Protein AF-A0A7S4KEW6-F1 (afdb_monomer_lite)

Organism: Guillardia theta (NCBI:txid55529)

Radius of gyration: 17.31 Å; chains: 1; bounding box: 38×50×46 Å

Sequence (217 aa):
MFGVYMYSTEGSNSAPWKVDGAMKAYGLSNQVGFLGLYMPAFRESDASVSIIEWIKQGAMARLASAQDAVFSFLARRHQIHVTFDPNSSGILCIHAFVRILLPQVLGGFKTSWSCLLKQPMDGSPVARMGDEFQVLRLVGHWTGQEEEFKFTAFFCGVEDNICFHTRTWTVTSDAIRHQGQVFKTAVEEPYRYSYLMRRQEEADVTLVGLLGEDDEE

Secondary structure (DSSP, 8-state):
--EEEEEESTT-SS-HHHHHHHHHHTT-TTS--HHHHHHHHHHT-HHHHHHHHHHHHHHHTT-S-HHHHHHHHHHHHEEEEEEEEE-TTS-EEEEEEEEEB--GGGT--BPPPEEEEEEESEEEE-TTS--TTEEEEEEEE--S-TT-EEEEEEEEETTT--EEEEEEEEE-SSEEEEEEEE-SSSSSPPEEEEEEEEEEE---HHHHHGGGSTT--

Foldseek 3Di:
DKFKWAFDPPPWPDFQLVQVVQCVVLVVPLPQGPVSLCVVQLVVFPVSVVVLVVQLVVQVVPDPDSVSSSVVQCRGFKMKIWDWDQDPVRFIWIWIWMWGFDDCVVVTDITDTGTSDTGGQPQDWDPPSPGPFWTKGKHWDDPVPPFKTKIKIFIATPPPRDGQKMWMWIDGPFKIKIWIWGHSDPPDDTDTTITMITGDGGHDVVVVVVVVVPPDD

pLDDT: mean 81.41, std 12.21, range [32.47, 95.31]

Structure (mmCIF, N/CA/C/O backbone):
data_AF-A0A7S4KEW6-F1
#
_entry.id   AF-A0A7S4KEW6-F1
#
loop_
_atom_site.group_PDB
_atom_site.id
_atom_site.type_symbol
_atom_site.label_atom_id
_atom_site.label_alt_id
_atom_site.label_comp_id
_atom_site.label_asym_id
_atom_site.label_entity_id
_atom_site.label_seq_id
_atom_site.pdbx_PDB_ins_code
_atom_site.Cartn_x
_atom_site.Cartn_y
_atom_site.Cartn_z
_atom_site.occupancy
_atom_site.B_iso_or_equiv
_atom_site.auth_seq_id
_atom_site.auth_comp_id
_atom_site.auth_asym_id
_atom_site.auth_atom_id
_atom_site.pdbx_PDB_model_num
ATOM 1 N N . MET A 1 1 ? -13.678 8.364 6.946 1.00 62.91 1 MET A N 1
ATOM 2 C CA . MET A 1 1 ? -13.679 7.072 6.221 1.00 62.91 1 MET A CA 1
ATOM 3 C C . MET A 1 1 ? -12.618 6.198 6.866 1.00 62.91 1 MET A C 1
ATOM 5 O O . MET A 1 1 ? -11.440 6.444 6.653 1.00 62.91 1 MET A O 1
ATOM 9 N N . PHE A 1 2 ? -13.024 5.276 7.742 1.00 77.31 2 PHE A N 1
ATOM 10 C CA . PHE A 1 2 ? -12.110 4.544 8.622 1.00 77.31 2 PHE A CA 1
ATOM 11 C C . PHE A 1 2 ? -12.516 3.076 8.680 1.00 77.31 2 PHE A C 1
ATOM 13 O O . PHE A 1 2 ? -13.705 2.761 8.710 1.00 77.31 2 PHE A O 1
ATOM 20 N N . GLY A 1 3 ? -11.545 2.172 8.697 1.00 86.25 3 GLY A N 1
ATOM 21 C CA . GLY A 1 3 ? -11.840 0.749 8.779 1.00 86.25 3 GLY A CA 1
ATOM 22 C C . GLY A 1 3 ? -10.596 -0.115 8.721 1.00 86.25 3 GLY A C 1
ATOM 23 O O . GLY A 1 3 ? -9.497 0.358 8.420 1.00 86.25 3 GLY A O 1
ATOM 24 N N . VAL A 1 4 ? -10.800 -1.399 8.996 1.00 89.75 4 VAL A N 1
ATOM 25 C CA . VAL A 1 4 ? -9.777 -2.430 8.850 1.00 89.75 4 VAL A CA 1
ATOM 26 C C . VAL A 1 4 ? -10.064 -3.237 7.595 1.00 89.75 4 VAL A C 1
ATOM 28 O O . VAL A 1 4 ? -11.144 -3.814 7.449 1.00 89.75 4 VAL A O 1
ATOM 31 N N . TYR A 1 5 ? -9.077 -3.324 6.710 1.00 92.56 5 TYR A N 1
ATOM 32 C CA . TYR A 1 5 ? -9.203 -3.961 5.406 1.00 92.56 5 TYR A CA 1
ATOM 33 C C . TYR A 1 5 ? -8.229 -5.128 5.258 1.00 92.56 5 TYR A C 1
ATOM 35 O O . TYR A 1 5 ? -7.130 -5.126 5.815 1.00 92.56 5 TYR A O 1
ATOM 43 N N . MET A 1 6 ? -8.623 -6.125 4.468 1.00 92.38 6 MET A N 1
ATOM 44 C CA . MET A 1 6 ? -7.785 -7.269 4.106 1.00 92.38 6 MET A CA 1
ATOM 45 C C . MET A 1 6 ? -7.883 -7.567 2.618 1.00 92.38 6 MET A C 1
ATOM 47 O O . MET A 1 6 ? -8.942 -7.408 2.014 1.00 92.38 6 MET A O 1
ATOM 51 N N . TYR A 1 7 ? -6.788 -8.047 2.033 1.00 91.81 7 TYR A N 1
ATOM 52 C CA . TYR A 1 7 ? -6.755 -8.481 0.638 1.00 91.81 7 TYR A CA 1
ATOM 53 C C . TYR A 1 7 ? -7.828 -9.540 0.335 1.00 91.81 7 TYR A C 1
ATOM 55 O O . TYR A 1 7 ? -7.932 -10.557 1.023 1.00 91.81 7 TYR A O 1
ATOM 63 N N . SER A 1 8 ? -8.563 -9.325 -0.755 1.00 91.25 8 SER A N 1
ATOM 64 C CA . SER A 1 8 ? -9.525 -10.268 -1.316 1.00 91.25 8 SER A CA 1
ATOM 65 C C . SER A 1 8 ? -9.038 -10.770 -2.669 1.00 91.25 8 SER A C 1
ATOM 67 O O . SER A 1 8 ? -8.708 -9.989 -3.559 1.00 91.25 8 SER A O 1
ATOM 69 N N . THR A 1 9 ? -9.039 -12.089 -2.859 1.00 88.88 9 THR A N 1
ATOM 70 C CA . THR A 1 9 ? -8.826 -12.668 -4.198 1.00 88.88 9 THR A CA 1
ATOM 71 C C . THR A 1 9 ? -10.014 -12.401 -5.123 1.00 88.88 9 THR A C 1
ATOM 73 O O . THR A 1 9 ? -9.838 -12.230 -6.325 1.00 88.88 9 THR A O 1
ATOM 76 N N . GLU A 1 10 ? -11.218 -12.309 -4.560 1.00 90.06 10 GLU A N 1
ATOM 77 C CA . GLU A 1 10 ? -12.441 -12.007 -5.292 1.00 90.06 10 GLU A CA 1
ATOM 78 C C . GLU A 1 10 ? -12.458 -10.527 -5.703 1.00 90.06 10 GLU A C 1
ATOM 80 O O . GLU A 1 10 ? -12.339 -9.637 -4.856 1.00 90.06 10 GLU A O 1
ATOM 85 N N . GLY A 1 11 ? -12.602 -10.269 -7.007 1.00 86.75 11 GLY A N 1
ATOM 86 C CA . GLY A 1 11 ? -12.574 -8.919 -7.583 1.00 86.75 11 GLY A CA 1
ATOM 87 C C . GLY A 1 11 ? -11.169 -8.358 -7.847 1.00 86.75 11 GLY A C 1
ATOM 88 O O . GLY A 1 11 ? -11.051 -7.213 -8.280 1.00 86.75 11 GLY A O 1
ATOM 89 N N . SER A 1 12 ? -10.116 -9.151 -7.626 1.00 91.00 12 SER A N 1
ATOM 90 C CA . SER A 1 12 ? -8.727 -8.782 -7.922 1.00 91.00 12 SER A CA 1
ATOM 91 C C . SER A 1 12 ? -8.257 -9.406 -9.239 1.00 91.00 12 SER A C 1
ATOM 93 O O . SER A 1 12 ? -8.394 -10.610 -9.438 1.00 91.00 12 SER A O 1
ATOM 95 N N . ASN A 1 13 ? -7.665 -8.608 -10.137 1.00 89.56 13 ASN A N 1
ATOM 96 C CA . ASN A 1 13 ? -7.049 -9.122 -11.375 1.00 89.56 13 ASN A CA 1
ATOM 97 C C . ASN A 1 13 ? -5.566 -9.494 -11.185 1.00 89.56 13 ASN A C 1
ATOM 99 O O . ASN A 1 13 ? -4.959 -10.165 -12.019 1.00 89.56 13 ASN A O 1
ATOM 103 N N . SER A 1 14 ? -4.984 -9.062 -10.070 1.00 90.62 14 SER A N 1
ATOM 104 C CA . SER A 1 14 ? -3.606 -9.308 -9.685 1.00 90.62 14 SER A CA 1
ATOM 105 C C . SER A 1 14 ? -3.513 -9.505 -8.173 1.00 90.62 14 SER A C 1
ATOM 107 O O . SER A 1 14 ? -4.518 -9.544 -7.470 1.00 90.62 14 SER A O 1
ATOM 109 N N . ALA A 1 15 ? -2.298 -9.662 -7.665 1.00 87.94 15 ALA A N 1
ATOM 110 C CA . ALA A 1 15 ? -2.043 -9.794 -6.243 1.00 87.94 15 ALA A CA 1
ATOM 111 C C . ALA A 1 15 ? -0.813 -8.971 -5.851 1.00 87.94 15 ALA A C 1
ATOM 113 O O . ALA A 1 15 ? 0.079 -8.802 -6.687 1.00 87.94 15 ALA A O 1
ATOM 114 N N . PRO A 1 16 ? -0.714 -8.510 -4.593 1.00 85.06 16 PRO A N 1
ATOM 115 C CA . PRO A 1 16 ? 0.388 -7.649 -4.182 1.00 85.06 16 PRO A CA 1
ATOM 116 C C . PRO A 1 16 ? 1.780 -8.251 -4.449 1.00 85.06 16 PRO A C 1
ATOM 118 O O . PRO A 1 16 ? 2.635 -7.581 -5.017 1.00 85.06 16 PRO A O 1
ATOM 121 N N . TRP A 1 17 ? 1.978 -9.547 -4.177 1.00 82.62 17 TRP A N 1
ATOM 122 C CA . TRP A 1 17 ? 3.255 -10.238 -4.426 1.00 82.62 17 TRP A CA 1
ATOM 123 C C . TRP A 1 17 ? 3.602 -10.394 -5.917 1.00 82.62 17 TRP A C 1
ATOM 125 O O . TRP A 1 17 ? 4.769 -10.544 -6.266 1.00 82.62 17 TRP A O 1
ATOM 135 N N . LYS A 1 18 ? 2.613 -10.345 -6.825 1.00 86.62 18 LYS A N 1
ATOM 136 C CA . LYS A 1 18 ? 2.876 -10.365 -8.274 1.00 86.62 18 LYS A CA 1
ATOM 137 C C . LYS A 1 18 ? 3.451 -9.037 -8.765 1.00 86.62 18 LYS A C 1
ATOM 139 O O . LYS A 1 18 ? 4.198 -9.036 -9.736 1.00 86.62 18 LYS A O 1
ATOM 144 N N . VAL A 1 19 ? 3.112 -7.927 -8.104 1.00 88.25 19 VAL A N 1
ATOM 145 C CA . VAL A 1 19 ? 3.709 -6.611 -8.385 1.00 88.25 19 VAL A CA 1
ATOM 146 C C . VAL A 1 19 ? 5.198 -6.641 -8.047 1.00 88.25 19 VAL A C 1
ATOM 148 O O . VAL A 1 19 ? 6.014 -6.267 -8.882 1.00 88.25 19 VAL A O 1
ATOM 151 N N . ASP A 1 20 ? 5.551 -7.197 -6.886 1.00 84.25 20 ASP A N 1
ATOM 152 C CA . ASP A 1 20 ? 6.949 -7.364 -6.461 1.00 84.25 20 ASP A CA 1
ATOM 153 C C . ASP A 1 20 ? 7.726 -8.271 -7.426 1.00 84.25 20 ASP A C 1
ATOM 155 O O . ASP A 1 20 ? 8.865 -7.981 -7.791 1.00 84.25 20 ASP A O 1
ATOM 159 N N . GLY A 1 21 ? 7.090 -9.350 -7.895 1.00 84.69 21 GLY A N 1
ATOM 160 C CA . GLY A 1 21 ? 7.650 -10.214 -8.935 1.00 84.69 21 GLY A CA 1
ATOM 161 C C . GLY A 1 21 ? 7.918 -9.474 -10.251 1.00 84.69 21 GLY A C 1
ATOM 162 O O . GLY A 1 21 ? 8.981 -9.654 -10.842 1.00 84.69 21 GLY A O 1
ATOM 163 N N . ALA A 1 22 ? 6.997 -8.608 -10.688 1.00 89.19 22 ALA A N 1
ATOM 164 C CA . ALA A 1 22 ? 7.175 -7.798 -11.894 1.00 89.19 22 ALA A CA 1
ATOM 165 C C . ALA A 1 22 ? 8.319 -6.782 -11.747 1.00 89.19 22 ALA A C 1
ATOM 167 O O . ALA A 1 22 ? 9.140 -6.663 -12.652 1.00 89.19 22 ALA A O 1
ATOM 168 N N . MET A 1 23 ? 8.429 -6.110 -10.594 1.00 88.06 23 MET A N 1
ATOM 169 C CA . MET A 1 23 ? 9.540 -5.192 -10.305 1.00 88.06 23 MET A CA 1
ATOM 170 C C . MET A 1 23 ? 10.894 -5.902 -10.419 1.00 88.06 23 MET A C 1
ATOM 172 O O . MET A 1 23 ? 11.777 -5.441 -11.142 1.00 88.06 23 MET A O 1
ATOM 176 N N . LYS A 1 24 ? 11.036 -7.078 -9.795 1.00 86.81 24 LYS A N 1
ATOM 177 C CA . LYS A 1 24 ? 12.253 -7.898 -9.909 1.00 86.81 24 LYS A CA 1
ATOM 178 C C . LYS A 1 24 ? 12.556 -8.300 -11.351 1.00 86.81 24 LYS A C 1
ATOM 180 O O . LYS A 1 24 ? 13.698 -8.195 -11.787 1.00 86.81 24 LYS A O 1
ATOM 185 N N . ALA A 1 25 ? 11.543 -8.734 -12.103 1.00 87.50 25 ALA A N 1
ATOM 186 C CA . ALA A 1 25 ? 11.703 -9.113 -13.508 1.00 87.50 25 ALA A CA 1
ATOM 187 C C . ALA A 1 25 ? 12.163 -7.941 -14.392 1.00 87.50 25 ALA A C 1
ATOM 189 O O . ALA A 1 25 ? 12.806 -8.159 -15.416 1.00 87.50 25 ALA A O 1
ATOM 190 N N . TYR A 1 26 ? 11.859 -6.703 -13.996 1.00 90.00 26 TYR A N 1
ATOM 191 C CA . TYR A 1 26 ? 12.286 -5.484 -14.686 1.00 90.00 26 TYR A CA 1
ATOM 192 C C . TYR A 1 26 ? 13.643 -4.956 -14.197 1.00 90.00 26 TYR A C 1
ATOM 194 O O . TYR A 1 26 ? 14.056 -3.876 -14.601 1.00 90.00 26 TYR A O 1
ATOM 202 N N . GLY A 1 27 ? 14.358 -5.713 -13.356 1.00 85.38 27 GLY A N 1
ATOM 203 C CA . GLY A 1 27 ? 15.667 -5.322 -12.829 1.00 85.38 27 GLY A CA 1
ATOM 204 C C . GLY A 1 27 ? 15.601 -4.352 -11.647 1.00 85.38 27 GLY A C 1
ATOM 205 O O . GLY A 1 27 ? 16.639 -3.896 -11.179 1.00 85.38 27 GLY A O 1
ATOM 206 N N . LEU A 1 28 ? 14.410 -4.079 -11.1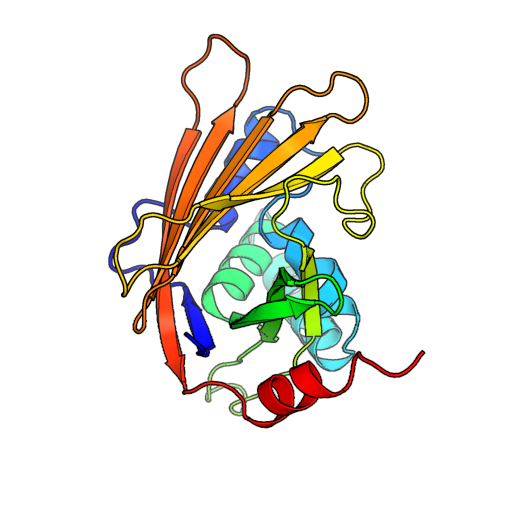08 1.00 83.44 28 LEU A N 1
ATOM 207 C CA . LEU A 1 28 ? 14.187 -3.179 -9.971 1.00 83.44 28 LEU A CA 1
ATOM 208 C C . LEU A 1 28 ? 14.360 -3.914 -8.627 1.00 83.44 28 LEU A C 1
ATOM 210 O O . LEU A 1 28 ? 13.607 -3.699 -7.683 1.00 83.44 28 LEU A O 1
ATOM 214 N N . SER A 1 29 ? 15.331 -4.827 -8.540 1.00 75.56 29 SER A N 1
ATOM 215 C CA . SER A 1 29 ? 15.538 -5.697 -7.368 1.00 75.56 29 SER A CA 1
ATOM 216 C C . SER A 1 29 ? 15.942 -4.939 -6.101 1.00 75.56 29 SER A C 1
ATOM 218 O O . SER A 1 29 ? 15.702 -5.437 -5.004 1.00 75.56 29 SER A O 1
ATOM 220 N N . ASN A 1 30 ? 16.529 -3.751 -6.264 1.00 68.94 30 ASN A N 1
ATOM 221 C CA . ASN A 1 30 ? 16.925 -2.856 -5.175 1.00 68.94 30 ASN A CA 1
ATOM 222 C C . ASN A 1 30 ? 15.812 -1.870 -4.789 1.00 68.94 30 ASN A C 1
ATOM 224 O O . ASN A 1 30 ? 16.057 -0.994 -3.979 1.00 68.94 30 ASN A O 1
ATOM 228 N N . GLN A 1 31 ? 14.630 -1.963 -5.405 1.00 72.50 31 GLN A N 1
ATOM 229 C CA . GLN A 1 31 ? 13.517 -1.049 -5.162 1.00 72.50 31 GLN A CA 1
ATOM 230 C C . GLN A 1 31 ? 12.479 -1.699 -4.245 1.00 72.50 31 GLN A C 1
ATOM 232 O O . GLN A 1 31 ? 12.234 -2.913 -4.292 1.00 72.50 31 GLN A O 1
ATOM 237 N N . VAL A 1 32 ? 11.820 -0.888 -3.421 1.00 69.62 32 VAL A N 1
ATOM 238 C CA . VAL A 1 32 ? 10.902 -1.394 -2.401 1.00 69.62 32 VAL A CA 1
ATOM 239 C C . VAL A 1 32 ? 9.516 -1.643 -3.001 1.00 69.62 32 VAL A C 1
ATOM 241 O O . VAL A 1 32 ? 8.745 -0.724 -3.265 1.00 69.62 32 VAL A O 1
ATOM 244 N N . GLY A 1 33 ? 9.168 -2.918 -3.179 1.00 70.88 33 GLY A N 1
ATOM 245 C CA . GLY A 1 33 ? 7.822 -3.343 -3.580 1.00 70.88 33 GLY A CA 1
ATOM 246 C C . GLY A 1 33 ? 6.770 -3.257 -2.460 1.00 70.88 33 GLY A C 1
ATOM 247 O O . GLY A 1 33 ? 7.016 -2.740 -1.374 1.00 70.88 33 GLY A O 1
ATOM 248 N N . PHE A 1 34 ? 5.576 -3.821 -2.683 1.00 70.44 34 PHE A N 1
ATOM 249 C CA . PHE A 1 34 ? 4.492 -3.927 -1.697 1.00 70.44 34 PHE A CA 1
ATOM 250 C C . PHE A 1 34 ? 4.970 -4.441 -0.338 1.00 70.44 34 PHE A C 1
ATOM 252 O O . PHE A 1 34 ? 4.703 -3.795 0.670 1.00 70.44 34 PHE A O 1
ATOM 259 N N . LEU A 1 35 ? 5.691 -5.561 -0.291 1.00 67.19 35 LEU A N 1
ATOM 260 C CA . LEU A 1 35 ? 6.142 -6.109 0.991 1.00 67.19 35 LEU A CA 1
ATOM 261 C C . LEU A 1 35 ? 7.384 -5.441 1.538 1.00 67.19 35 LEU A C 1
ATOM 263 O O . LEU A 1 35 ? 7.529 -5.371 2.753 1.00 67.19 35 LEU A O 1
ATOM 267 N N . GLY A 1 36 ? 8.225 -4.883 0.674 1.00 70.56 36 GLY A N 1
ATOM 268 C CA . GLY A 1 36 ? 9.320 -4.048 1.134 1.00 70.56 36 GLY A CA 1
ATOM 269 C C . GLY A 1 36 ? 8.814 -2.874 1.989 1.00 70.56 36 GLY A C 1
ATOM 270 O O . GLY A 1 36 ? 9.436 -2.561 2.994 1.00 70.56 36 GLY A O 1
ATOM 271 N N . LEU A 1 37 ? 7.642 -2.309 1.664 1.00 75.62 37 LEU A N 1
ATOM 272 C CA . LEU A 1 37 ? 7.028 -1.238 2.457 1.00 75.62 37 LEU A CA 1
ATOM 273 C C . LEU A 1 37 ? 6.546 -1.721 3.833 1.00 75.62 37 LEU A C 1
ATOM 275 O O . LEU A 1 37 ? 6.617 -0.984 4.805 1.00 75.62 37 LEU A O 1
ATOM 279 N N . TYR A 1 38 ? 6.046 -2.954 3.924 1.00 81.38 38 TYR A N 1
ATOM 280 C CA . TYR A 1 38 ? 5.389 -3.474 5.131 1.00 81.38 38 TYR A CA 1
ATOM 281 C C . TYR A 1 38 ? 6.382 -4.101 6.111 1.00 81.38 38 TYR A C 1
ATOM 283 O O . TYR A 1 38 ? 6.146 -4.120 7.318 1.00 81.38 38 TYR A O 1
ATOM 291 N N . MET A 1 39 ? 7.487 -4.644 5.598 1.00 80.00 39 MET A N 1
ATOM 292 C CA . MET A 1 39 ? 8.470 -5.372 6.397 1.00 80.00 39 MET A CA 1
ATOM 293 C C . MET A 1 39 ? 9.127 -4.531 7.503 1.00 80.00 39 MET A C 1
ATOM 295 O O . MET A 1 39 ? 9.279 -5.082 8.592 1.00 80.00 39 MET A O 1
ATOM 299 N N . PRO A 1 40 ? 9.503 -3.252 7.294 1.00 83.06 40 PRO A N 1
ATOM 300 C CA . PRO A 1 40 ? 9.994 -2.393 8.369 1.00 83.06 40 PRO A CA 1
ATOM 301 C C . PRO A 1 40 ? 8.989 -2.273 9.516 1.00 83.06 40 PRO A C 1
ATOM 303 O O . PRO A 1 40 ? 9.340 -2.590 10.646 1.00 83.06 40 PRO A O 1
ATOM 306 N N . ALA A 1 41 ? 7.724 -1.965 9.211 1.00 84.06 41 ALA A N 1
ATOM 307 C CA . ALA A 1 41 ? 6.664 -1.867 10.215 1.00 84.06 41 ALA A CA 1
ATOM 308 C C . ALA A 1 41 ? 6.482 -3.187 10.986 1.00 84.06 41 ALA A C 1
ATOM 310 O O . ALA A 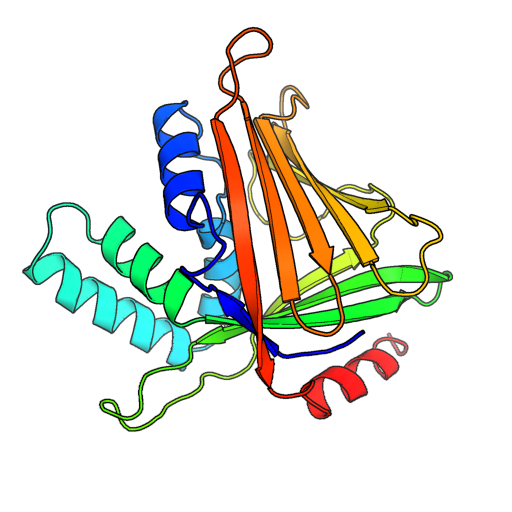1 41 ? 6.412 -3.205 12.213 1.00 84.06 41 ALA A O 1
ATOM 311 N N . PHE A 1 42 ? 6.479 -4.333 10.296 1.00 85.75 42 PHE A N 1
ATOM 312 C CA . PHE A 1 42 ? 6.384 -5.630 10.974 1.00 85.75 42 PHE A CA 1
ATOM 313 C C . PHE A 1 42 ? 7.601 -5.970 11.841 1.00 85.75 42 PHE A C 1
ATOM 315 O O . PHE A 1 42 ? 7.468 -6.771 12.762 1.00 85.75 42 PHE A O 1
ATOM 322 N N . ARG A 1 43 ? 8.779 -5.397 11.580 1.00 86.12 43 ARG A N 1
ATOM 323 C CA . ARG A 1 43 ? 9.975 -5.633 12.402 1.00 86.12 43 ARG A CA 1
ATOM 324 C C . ARG A 1 43 ? 9.957 -4.879 13.731 1.00 86.12 43 ARG A C 1
ATOM 326 O O . ARG A 1 43 ? 10.748 -5.221 14.598 1.00 86.12 43 ARG A O 1
ATOM 333 N N . GLU A 1 44 ? 9.045 -3.928 13.916 1.00 84.69 44 GLU A N 1
ATOM 334 C CA . GLU A 1 44 ? 8.875 -3.193 15.179 1.00 84.69 44 GLU A CA 1
ATOM 335 C C . GLU A 1 44 ? 8.212 -4.034 16.286 1.00 84.69 44 GLU A C 1
ATOM 337 O O . GLU A 1 44 ? 8.143 -3.602 17.432 1.00 84.69 44 GLU A O 1
ATOM 342 N N . SER A 1 45 ? 7.705 -5.231 15.966 1.00 85.12 45 SER A N 1
ATOM 343 C CA . SER A 1 45 ? 7.011 -6.108 16.914 1.00 85.12 45 SER A CA 1
ATOM 344 C C . SER A 1 45 ? 7.643 -7.496 16.944 1.00 85.12 45 SER A C 1
ATOM 346 O O . SER A 1 45 ? 7.616 -8.218 15.944 1.00 85.12 45 SER A O 1
ATOM 348 N N . ASP A 1 46 ? 8.125 -7.921 18.116 1.00 86.31 46 ASP A N 1
ATOM 349 C CA . ASP A 1 46 ? 8.708 -9.256 18.328 1.00 86.31 46 ASP A CA 1
ATOM 350 C C . ASP A 1 46 ? 7.753 -10.384 17.920 1.00 86.31 46 ASP A C 1
ATOM 352 O O . ASP A 1 46 ? 8.170 -11.412 17.377 1.00 86.31 46 ASP A O 1
ATOM 356 N N . ALA A 1 47 ? 6.449 -10.186 18.131 1.00 85.69 47 ALA A N 1
ATOM 357 C CA . ALA A 1 47 ? 5.425 -11.140 17.725 1.00 85.69 47 ALA A CA 1
ATOM 358 C C . ALA A 1 47 ? 5.350 -11.271 16.196 1.00 85.69 47 ALA A C 1
ATOM 360 O O . ALA A 1 47 ? 5.350 -12.383 15.665 1.00 85.69 47 ALA A O 1
ATOM 361 N N . SER A 1 48 ? 5.330 -10.144 15.481 1.00 86.62 48 SER A N 1
ATOM 362 C CA . SER A 1 48 ? 5.357 -10.121 14.016 1.00 86.62 48 SER A CA 1
ATOM 363 C C . SER A 1 48 ? 6.636 -10.762 13.471 1.00 86.62 48 SER A C 1
ATOM 365 O O . SER A 1 48 ? 6.562 -11.596 12.566 1.00 86.62 48 SER A O 1
ATOM 367 N N . VAL A 1 49 ? 7.796 -10.443 14.056 1.00 87.31 49 VAL A N 1
ATOM 368 C CA . VAL A 1 49 ? 9.094 -11.039 13.695 1.00 87.31 49 VAL A CA 1
ATOM 369 C C . VAL A 1 49 ? 9.072 -12.554 13.880 1.00 87.31 49 VAL A C 1
ATOM 371 O O . VAL A 1 49 ? 9.407 -13.291 12.952 1.00 87.31 49 VAL A O 1
ATOM 374 N N . SER A 1 50 ? 8.606 -13.030 15.035 1.00 86.69 50 SER A N 1
ATOM 375 C CA . SER A 1 50 ? 8.520 -14.460 15.350 1.00 86.69 50 SER A CA 1
ATOM 376 C C . SER A 1 50 ? 7.639 -15.218 14.354 1.00 86.69 50 SER A C 1
ATOM 378 O O . SER A 1 50 ? 7.998 -16.303 13.896 1.00 86.69 50 SER A O 1
ATOM 380 N N . ILE A 1 51 ? 6.506 -14.629 13.958 1.00 85.31 51 ILE A N 1
ATOM 381 C CA . ILE A 1 51 ? 5.612 -15.204 12.945 1.00 85.31 51 ILE A CA 1
ATOM 382 C C . ILE A 1 51 ? 6.304 -15.278 11.584 1.00 85.31 51 ILE A C 1
ATOM 384 O O . ILE A 1 51 ? 6.236 -16.307 10.910 1.00 85.31 51 ILE A O 1
ATOM 388 N N . ILE A 1 52 ? 6.970 -14.200 11.170 1.00 85.31 52 ILE A N 1
ATOM 389 C CA . ILE A 1 52 ? 7.678 -14.144 9.889 1.00 85.31 52 ILE A CA 1
ATOM 390 C C . ILE A 1 52 ? 8.788 -15.200 9.841 1.00 85.31 52 ILE A C 1
ATOM 392 O O . ILE A 1 52 ? 8.903 -15.908 8.839 1.00 85.31 52 ILE A O 1
ATOM 396 N N . GLU A 1 53 ? 9.569 -15.347 10.912 1.00 85.44 53 GLU A N 1
ATOM 397 C CA . GLU A 1 53 ? 10.621 -16.365 11.003 1.00 85.44 53 GLU A CA 1
ATOM 398 C C . GLU A 1 53 ? 10.057 -17.789 10.990 1.00 85.44 53 GLU A C 1
ATOM 400 O O . GLU A 1 53 ? 10.565 -18.642 10.259 1.00 85.44 53 GLU A O 1
ATOM 405 N N . TRP A 1 54 ? 8.951 -18.040 11.694 1.00 82.75 54 TRP A N 1
ATOM 406 C CA . TRP A 1 54 ? 8.261 -19.330 11.638 1.00 82.75 54 TRP A CA 1
ATOM 407 C C . TRP A 1 54 ? 7.830 -19.694 10.207 1.00 82.75 54 TRP A C 1
ATOM 409 O O . TRP A 1 54 ? 8.057 -20.818 9.748 1.00 82.75 54 TRP A O 1
ATOM 419 N N . ILE A 1 55 ? 7.274 -18.735 9.456 1.00 80.00 55 ILE A N 1
ATOM 420 C CA . ILE A 1 55 ? 6.888 -18.953 8.053 1.00 80.00 55 ILE A CA 1
ATOM 421 C C . ILE A 1 55 ? 8.122 -19.214 7.192 1.00 80.00 55 ILE A C 1
ATOM 423 O O . ILE A 1 55 ? 8.093 -20.126 6.368 1.00 80.00 55 ILE A O 1
ATOM 427 N N . LYS A 1 56 ? 9.207 -18.448 7.373 1.00 78.94 56 LYS A N 1
ATOM 428 C CA . LYS A 1 56 ? 10.459 -18.649 6.628 1.00 78.94 56 LYS A CA 1
ATOM 429 C C . LYS A 1 56 ? 11.011 -20.053 6.841 1.00 78.94 56 LYS A C 1
ATOM 431 O O . LYS A 1 56 ? 11.317 -20.722 5.860 1.00 78.94 56 LYS A O 1
ATOM 436 N N . GLN A 1 57 ? 11.088 -20.518 8.086 1.00 78.62 57 GLN A N 1
ATOM 437 C CA . GLN A 1 57 ? 11.577 -21.860 8.414 1.00 78.62 57 GLN A CA 1
ATOM 438 C C . GLN A 1 57 ? 10.694 -22.950 7.788 1.00 78.62 57 GLN A C 1
ATOM 440 O O . GLN A 1 57 ? 11.203 -23.876 7.155 1.00 78.62 57 GLN A O 1
ATOM 445 N N . GLY A 1 58 ? 9.367 -22.808 7.880 1.00 73.12 58 GLY A N 1
ATOM 446 C CA . GLY A 1 58 ? 8.424 -23.745 7.264 1.00 73.12 58 GLY A CA 1
ATOM 447 C C . GLY A 1 58 ? 8.435 -23.730 5.728 1.00 73.12 58 GLY A C 1
ATOM 448 O O . GLY A 1 58 ? 8.254 -24.774 5.100 1.00 73.12 58 GLY A O 1
ATOM 449 N N . ALA A 1 59 ? 8.659 -22.565 5.112 1.00 63.09 59 ALA A N 1
ATOM 450 C CA . ALA A 1 59 ? 8.718 -22.389 3.661 1.00 63.09 59 ALA A CA 1
ATOM 451 C C . ALA A 1 59 ? 10.042 -22.882 3.062 1.00 63.09 59 ALA A C 1
ATOM 453 O O . ALA A 1 59 ? 10.024 -23.565 2.038 1.00 63.09 59 ALA A O 1
ATOM 454 N N . MET A 1 60 ? 11.172 -22.597 3.719 1.00 55.56 60 MET A N 1
ATOM 455 C CA . MET A 1 60 ? 12.498 -23.108 3.348 1.00 55.56 60 MET A CA 1
ATOM 456 C C . MET A 1 60 ? 12.548 -24.640 3.352 1.00 55.56 60 MET A C 1
ATOM 458 O O . MET A 1 60 ? 13.279 -25.231 2.566 1.00 55.56 60 MET A O 1
ATOM 462 N N . ALA A 1 61 ? 11.728 -25.291 4.181 1.00 56.66 61 ALA A N 1
ATOM 463 C CA . ALA A 1 61 ? 11.597 -26.744 4.194 1.00 56.66 61 ALA A CA 1
ATOM 464 C C . ALA A 1 61 ? 10.778 -27.318 3.016 1.00 56.66 61 ALA A C 1
ATOM 466 O O . ALA A 1 61 ? 10.722 -28.539 2.871 1.00 56.66 61 ALA A O 1
ATOM 467 N N . ARG A 1 62 ? 10.085 -26.489 2.211 1.00 55.72 62 ARG A N 1
ATOM 468 C CA . ARG A 1 62 ? 9.058 -26.965 1.259 1.00 55.72 62 ARG A CA 1
ATOM 469 C C . ARG A 1 62 ? 9.067 -26.349 -0.150 1.00 55.72 62 ARG A C 1
ATOM 471 O O . ARG A 1 62 ? 8.430 -26.939 -1.018 1.00 55.72 62 ARG A O 1
ATOM 478 N N . LEU A 1 63 ? 9.709 -25.204 -0.420 1.00 51.97 63 LEU A N 1
ATOM 479 C CA . LEU A 1 63 ? 9.550 -24.487 -1.706 1.00 51.97 63 LEU A CA 1
ATOM 480 C C . LEU A 1 63 ? 10.836 -23.846 -2.259 1.00 51.97 63 LEU A C 1
ATOM 482 O O . LEU A 1 63 ? 11.730 -23.461 -1.516 1.00 51.97 63 LEU A O 1
ATOM 486 N N . ALA A 1 64 ? 10.863 -23.668 -3.588 1.00 47.44 64 ALA A N 1
ATOM 487 C CA . ALA A 1 64 ? 11.976 -23.113 -4.369 1.00 47.44 64 ALA A CA 1
ATOM 488 C C . ALA A 1 64 ? 12.214 -21.592 -4.195 1.00 47.44 64 ALA A C 1
ATOM 490 O O . ALA A 1 64 ? 13.260 -21.094 -4.599 1.00 47.44 64 ALA A O 1
ATOM 491 N N . SER A 1 65 ? 11.293 -20.849 -3.568 1.00 63.22 65 SER A N 1
ATOM 492 C CA . SER A 1 65 ? 11.513 -19.455 -3.150 1.00 63.22 65 SER A CA 1
ATOM 493 C C . SER A 1 65 ? 10.765 -19.156 -1.842 1.00 63.22 65 SER A C 1
ATOM 495 O O . SER A 1 65 ? 9.579 -18.826 -1.821 1.00 63.22 65 SER A O 1
ATOM 497 N N . ALA A 1 66 ? 11.453 -19.251 -0.699 1.00 67.88 66 ALA A N 1
ATOM 498 C CA . ALA A 1 66 ? 10.849 -18.945 0.606 1.00 67.88 66 ALA A CA 1
ATOM 499 C C . ALA A 1 66 ? 10.252 -17.528 0.678 1.00 67.88 66 ALA A C 1
ATOM 501 O O . ALA A 1 66 ? 9.278 -17.298 1.393 1.00 67.88 66 ALA A O 1
ATOM 502 N N . GLN A 1 67 ? 10.787 -16.594 -0.112 1.00 67.62 67 GLN A N 1
ATOM 503 C CA . GLN A 1 67 ? 10.288 -15.227 -0.192 1.00 67.62 67 GLN A CA 1
ATOM 504 C C . GLN A 1 67 ? 8.853 -15.151 -0.735 1.00 67.62 67 GLN A C 1
ATOM 506 O O . GLN A 1 67 ? 8.016 -14.510 -0.106 1.00 67.62 67 GLN A O 1
ATOM 511 N N . ASP A 1 68 ? 8.526 -15.843 -1.831 1.00 68.25 68 ASP A N 1
ATOM 512 C CA . ASP A 1 68 ? 7.183 -15.770 -2.428 1.00 68.25 68 ASP A CA 1
ATOM 513 C C . ASP A 1 68 ? 6.125 -16.412 -1.524 1.00 68.25 68 ASP A C 1
ATOM 515 O O . ASP A 1 68 ? 4.987 -15.942 -1.445 1.00 68.25 68 ASP A O 1
ATOM 519 N N . ALA A 1 69 ? 6.507 -17.456 -0.785 1.00 73.00 69 ALA A N 1
ATOM 520 C CA . ALA A 1 69 ? 5.645 -18.109 0.193 1.00 73.00 69 ALA A CA 1
ATOM 521 C C . ALA A 1 69 ? 5.319 -17.185 1.377 1.00 73.00 69 ALA A C 1
ATOM 523 O O . ALA A 1 69 ? 4.146 -17.019 1.722 1.00 73.00 69 ALA A O 1
ATOM 524 N N . VAL A 1 70 ? 6.337 -16.533 1.955 1.00 77.19 70 VAL A N 1
ATOM 525 C CA . VAL A 1 70 ? 6.160 -15.511 3.004 1.00 77.19 70 VAL A CA 1
ATOM 526 C C . VAL A 1 70 ? 5.287 -14.373 2.482 1.00 77.19 70 VAL A C 1
ATOM 528 O O . VAL A 1 70 ? 4.370 -13.921 3.162 1.00 77.19 70 VAL A O 1
ATOM 531 N N . PHE A 1 71 ? 5.523 -13.945 1.246 1.00 77.12 71 PHE A N 1
ATOM 532 C CA . PHE A 1 71 ? 4.858 -12.799 0.645 1.00 77.12 71 PHE A CA 1
ATOM 533 C C . PHE A 1 71 ? 3.384 -13.063 0.340 1.00 77.12 71 PHE A C 1
ATOM 535 O O . PHE A 1 71 ? 2.514 -12.268 0.700 1.00 77.12 71 PHE A O 1
ATOM 542 N N . SER A 1 72 ? 3.079 -14.225 -0.234 1.00 78.62 72 SER A N 1
ATOM 543 C CA . SER A 1 72 ? 1.703 -14.686 -0.418 1.00 78.62 72 SER A CA 1
ATOM 544 C C . SER A 1 72 ? 0.989 -14.886 0.922 1.00 78.62 72 SER A C 1
ATOM 546 O O . SER A 1 72 ? -0.202 -14.587 1.031 1.00 78.62 72 SER A O 1
ATOM 548 N N . PHE A 1 73 ? 1.689 -15.381 1.948 1.00 83.62 73 PHE A N 1
ATOM 549 C CA . PHE A 1 73 ? 1.113 -15.517 3.283 1.00 83.62 73 PHE A CA 1
ATOM 550 C C . PHE A 1 73 ? 0.749 -14.150 3.861 1.00 83.62 73 PHE A C 1
ATOM 552 O O . PHE A 1 73 ? -0.418 -13.915 4.169 1.00 83.62 73 PHE A O 1
ATOM 559 N N . LEU A 1 74 ? 1.717 -13.236 3.957 1.00 82.75 74 LEU A N 1
ATOM 560 C CA . LEU A 1 74 ? 1.514 -11.910 4.535 1.00 82.75 74 LEU A CA 1
ATOM 561 C C . LEU A 1 74 ? 0.430 -11.143 3.785 1.00 82.75 74 LEU A C 1
ATOM 563 O O . LEU A 1 74 ? -0.462 -10.580 4.411 1.00 82.75 74 LEU A O 1
ATOM 567 N N . ALA A 1 75 ? 0.412 -11.199 2.454 1.00 80.94 75 ALA A N 1
ATOM 568 C CA . ALA A 1 75 ? -0.632 -10.553 1.666 1.00 80.94 75 ALA A CA 1
ATOM 569 C C . ALA A 1 75 ? -2.048 -11.022 2.041 1.00 80.94 75 ALA A C 1
ATOM 571 O O . ALA A 1 75 ? -2.967 -10.217 2.014 1.00 80.94 75 ALA A O 1
ATOM 572 N N . ARG A 1 76 ? -2.233 -12.287 2.435 1.00 84.19 76 ARG A N 1
ATOM 573 C CA . ARG A 1 76 ? -3.542 -12.848 2.829 1.00 84.19 76 ARG A CA 1
ATOM 574 C C . ARG A 1 76 ? -3.839 -12.748 4.322 1.00 84.19 76 ARG A C 1
ATOM 576 O O . ARG A 1 76 ? -4.941 -13.088 4.746 1.00 84.19 76 ARG A O 1
ATOM 583 N N . ARG A 1 77 ? -2.839 -12.391 5.122 1.00 87.81 77 ARG A N 1
ATOM 584 C CA . ARG A 1 77 ? -2.893 -12.460 6.584 1.00 87.81 77 ARG A CA 1
ATOM 585 C C . ARG A 1 77 ? -2.640 -11.125 7.251 1.00 87.81 77 ARG A C 1
ATOM 587 O O . ARG A 1 77 ? -2.779 -11.055 8.457 1.00 87.81 77 ARG A O 1
ATOM 594 N N . HIS A 1 78 ? -2.301 -10.074 6.5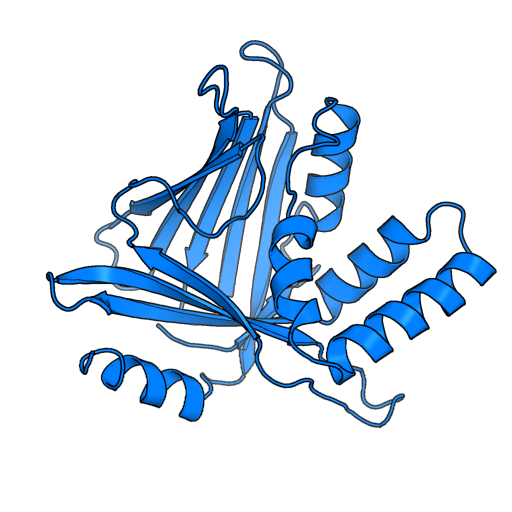16 1.00 88.94 78 HIS A N 1
ATOM 595 C CA . HIS A 1 78 ? -2.235 -8.746 7.099 1.00 88.94 78 HIS A CA 1
ATOM 596 C C . HIS A 1 78 ? -3.601 -8.062 7.071 1.00 88.94 78 HIS A C 1
ATOM 598 O O . HIS A 1 78 ? -4.412 -8.264 6.164 1.00 88.94 78 HIS A O 1
ATOM 604 N N . GLN A 1 79 ? -3.805 -7.222 8.072 1.00 91.81 79 GLN A N 1
ATOM 605 C CA . GLN A 1 79 ? -4.845 -6.214 8.130 1.00 91.81 79 GLN A CA 1
ATOM 606 C C . GLN A 1 79 ? -4.187 -4.847 7.962 1.00 91.81 79 GLN A C 1
ATOM 608 O O . GLN A 1 79 ? -3.097 -4.627 8.492 1.00 91.81 79 GLN A O 1
ATOM 613 N N . ILE A 1 80 ? -4.844 -3.947 7.233 1.00 90.94 80 ILE A N 1
ATOM 614 C CA . ILE A 1 80 ? -4.472 -2.533 7.160 1.00 90.94 80 ILE A CA 1
ATOM 615 C C . ILE A 1 80 ? -5.587 -1.686 7.767 1.00 90.94 80 ILE A C 1
ATOM 617 O O . ILE A 1 80 ? -6.758 -1.865 7.435 1.00 90.94 80 ILE A O 1
ATOM 621 N N . HIS A 1 81 ? -5.219 -0.776 8.656 1.00 91.56 81 HIS A N 1
ATOM 622 C CA . HIS A 1 81 ? -6.084 0.260 9.195 1.00 91.56 81 HIS A CA 1
ATOM 623 C C . HIS A 1 81 ? -5.681 1.587 8.561 1.00 91.56 81 HIS A C 1
ATOM 625 O O . HIS A 1 81 ? -4.522 1.979 8.682 1.00 91.56 81 HIS A O 1
ATOM 631 N N . VAL A 1 82 ? -6.603 2.250 7.861 1.00 87.81 82 VAL A N 1
ATOM 632 C CA . VAL A 1 82 ? -6.330 3.518 7.166 1.00 87.81 82 VAL A CA 1
ATOM 633 C C . VAL A 1 82 ? -7.207 4.617 7.740 1.00 87.81 82 VAL A C 1
ATOM 635 O O . VAL A 1 82 ? -8.426 4.449 7.848 1.00 87.81 82 VAL A O 1
ATOM 638 N N . THR A 1 83 ? -6.581 5.742 8.067 1.00 86.31 83 THR A N 1
ATOM 639 C CA . THR A 1 83 ? -7.244 6.977 8.470 1.00 86.31 83 THR A CA 1
ATOM 640 C C . THR A 1 83 ? -6.670 8.173 7.716 1.00 86.31 83 THR A C 1
ATOM 642 O O . THR A 1 83 ? -5.559 8.131 7.180 1.00 86.31 83 THR A O 1
ATOM 645 N N . PHE A 1 84 ? -7.481 9.224 7.632 1.00 84.44 84 PHE A N 1
ATOM 646 C CA . PHE A 1 84 ? -7.158 10.479 6.970 1.00 84.44 84 PHE A CA 1
ATOM 647 C C . PHE A 1 84 ? -7.489 11.610 7.922 1.00 84.44 84 PHE A C 1
ATOM 649 O O . PHE A 1 84 ? -8.617 11.650 8.415 1.00 84.44 84 PHE A O 1
ATOM 656 N N . ASP A 1 85 ? -6.522 12.485 8.160 1.00 84.06 85 ASP A N 1
ATOM 657 C CA . ASP A 1 85 ? -6.669 13.600 9.088 1.00 84.06 85 ASP A CA 1
ATOM 658 C C . ASP A 1 85 ? -5.778 14.767 8.640 1.00 84.06 85 ASP A C 1
ATOM 660 O O . ASP A 1 85 ? -4.661 14.519 8.173 1.00 84.06 85 ASP A O 1
ATOM 664 N N . PRO A 1 86 ? -6.248 16.024 8.661 1.00 84.00 86 PRO A N 1
ATOM 665 C CA . PRO A 1 86 ? -5.379 17.163 8.411 1.00 84.00 86 PRO A CA 1
ATOM 666 C C . PRO A 1 86 ? -4.373 17.338 9.554 1.00 84.00 86 PRO A C 1
ATOM 668 O O . PRO A 1 86 ? -4.729 17.229 10.718 1.00 84.00 86 PRO A O 1
ATOM 671 N N . ASN A 1 87 ? -3.123 17.658 9.224 1.00 83.81 87 ASN A N 1
ATOM 672 C CA . ASN A 1 87 ? -2.144 18.080 10.225 1.00 83.81 87 ASN A CA 1
ATOM 673 C C . ASN A 1 87 ? -2.436 19.501 10.745 1.00 83.81 87 ASN A C 1
ATOM 675 O O . ASN A 1 87 ? -3.316 20.200 10.236 1.00 83.81 87 ASN A O 1
ATOM 679 N N . SER A 1 88 ? -1.617 19.973 11.687 1.00 82.44 88 SER A N 1
ATOM 680 C CA . SER A 1 88 ? -1.687 21.328 12.257 1.00 82.44 88 SER A CA 1
ATOM 681 C C . SER A 1 88 ? -1.634 22.472 11.229 1.00 82.44 88 SER A C 1
ATOM 683 O O . SER A 1 88 ? -2.108 23.575 11.492 1.00 82.44 88 SER A O 1
ATOM 685 N N . SER A 1 89 ? -1.100 22.225 10.027 1.00 84.88 89 SER A N 1
ATOM 686 C CA . SER A 1 89 ? -1.073 23.182 8.908 1.00 84.88 89 SER A CA 1
ATOM 687 C C . SER A 1 89 ? -2.268 23.050 7.951 1.00 84.88 89 SER A C 1
ATOM 689 O O . SER A 1 89 ? -2.301 23.708 6.911 1.00 84.88 89 SER A O 1
ATOM 691 N N . GLY A 1 90 ? -3.244 22.192 8.260 1.00 83.06 90 GLY A N 1
ATOM 692 C CA . GLY A 1 90 ? -4.414 21.916 7.424 1.00 83.06 90 GLY A CA 1
ATOM 693 C C . GLY A 1 90 ? -4.134 21.017 6.213 1.00 83.06 90 GLY A C 1
ATOM 694 O O . GLY A 1 90 ? -5.002 20.863 5.353 1.00 83.06 90 GLY A O 1
ATOM 695 N N . ILE A 1 91 ? -2.940 20.425 6.113 1.00 85.31 91 ILE A N 1
ATOM 696 C CA . ILE A 1 91 ? -2.570 19.523 5.017 1.00 85.31 91 ILE A CA 1
ATOM 697 C C . ILE A 1 91 ? -3.079 18.127 5.349 1.00 85.31 91 ILE A C 1
ATOM 699 O O . ILE A 1 91 ? -2.752 17.577 6.396 1.00 85.31 91 ILE A O 1
ATOM 703 N N . LEU A 1 92 ? -3.843 17.533 4.434 1.00 85.88 92 LEU A N 1
ATOM 704 C CA . LEU A 1 92 ? -4.373 16.189 4.621 1.00 85.88 92 LEU A CA 1
ATOM 705 C C . LEU A 1 92 ? -3.244 15.148 4.681 1.00 85.88 92 LEU A C 1
ATOM 707 O O . LEU A 1 92 ? -2.482 14.977 3.722 1.00 85.88 92 LEU A O 1
ATOM 711 N N . CYS A 1 93 ? -3.193 14.413 5.785 1.00 87.06 93 CYS A N 1
ATOM 712 C CA . CYS A 1 93 ? -2.271 13.315 6.018 1.00 87.06 93 CYS A CA 1
ATOM 713 C C . CYS A 1 93 ? -2.991 11.974 5.904 1.00 87.06 93 CYS A C 1
ATOM 715 O O . CYS A 1 93 ? -4.152 11.818 6.287 1.00 87.06 93 CYS A O 1
ATOM 717 N N . ILE A 1 94 ? -2.280 10.981 5.377 1.00 87.25 94 ILE A N 1
ATOM 718 C CA . ILE A 1 94 ? -2.690 9.582 5.443 1.00 87.25 94 ILE A CA 1
ATOM 719 C C . ILE A 1 94 ? -1.924 8.884 6.556 1.00 87.25 94 ILE A C 1
ATOM 721 O O . ILE A 1 94 ? -0.704 9.014 6.677 1.00 87.25 94 ILE A O 1
ATOM 725 N N . HIS A 1 95 ? -2.662 8.140 7.366 1.00 88.12 95 HIS A N 1
ATOM 726 C CA . HIS A 1 95 ? -2.140 7.344 8.459 1.00 88.12 95 HIS A CA 1
ATOM 727 C C . HIS A 1 95 ? -2.550 5.897 8.178 1.00 88.12 95 HIS A C 1
ATOM 729 O O . HIS A 1 95 ? -3.737 5.565 8.159 1.00 88.12 95 HIS A O 1
ATOM 735 N N . ALA A 1 96 ? -1.579 5.030 7.901 1.00 88.62 96 ALA A N 1
ATOM 736 C CA . ALA A 1 96 ? -1.826 3.610 7.713 1.00 88.62 96 ALA A CA 1
ATOM 737 C C . ALA A 1 96 ? -1.047 2.787 8.733 1.00 88.62 96 ALA A C 1
ATOM 739 O O . ALA A 1 96 ? 0.159 2.960 8.914 1.00 88.62 96 ALA A O 1
ATOM 740 N N . PHE A 1 97 ? -1.746 1.844 9.349 1.00 90.88 97 PHE A N 1
ATOM 741 C CA . PHE A 1 97 ? -1.196 0.891 10.299 1.00 90.88 97 PHE A CA 1
ATOM 742 C C . PHE A 1 97 ? -1.439 -0.519 9.791 1.00 90.88 97 PHE A C 1
ATOM 744 O O . PHE A 1 97 ? -2.463 -0.802 9.168 1.00 90.88 97 PHE A O 1
ATOM 751 N N . VAL A 1 98 ? -0.502 -1.416 10.057 1.00 91.44 98 VAL A N 1
ATOM 752 C CA . VAL A 1 98 ? -0.571 -2.807 9.615 1.00 91.44 98 VAL A CA 1
ATOM 753 C C . VAL A 1 98 ? -0.397 -3.748 10.792 1.00 91.44 98 VAL A C 1
ATOM 755 O O . VAL A 1 98 ? 0.329 -3.453 11.736 1.00 91.44 98 VAL A O 1
ATOM 758 N N . ARG A 1 99 ? -1.059 -4.901 10.735 1.00 91.12 99 ARG A N 1
ATOM 759 C CA . ARG A 1 99 ? -0.848 -6.004 11.683 1.00 91.12 99 ARG A CA 1
ATOM 760 C C . ARG A 1 99 ? -1.020 -7.346 10.991 1.00 91.12 99 ARG A C 1
ATOM 762 O O . ARG A 1 99 ? -1.663 -7.418 9.944 1.00 91.12 99 ARG A O 1
ATOM 769 N N . ILE A 1 100 ? -0.483 -8.410 11.576 1.00 90.88 100 ILE A N 1
ATOM 770 C CA . ILE A 1 100 ? -0.673 -9.784 11.108 1.00 90.88 100 ILE A CA 1
ATOM 771 C C . ILE A 1 100 ? -1.816 -10.430 11.900 1.00 90.88 100 ILE A C 1
ATOM 773 O O . ILE A 1 100 ? -1.836 -10.408 13.128 1.00 90.88 100 ILE A O 1
ATOM 777 N N . LEU A 1 101 ? -2.750 -11.038 11.176 1.00 88.56 101 LEU A N 1
ATOM 778 C CA . LEU A 1 101 ? -3.839 -11.872 11.662 1.00 88.56 101 LEU A CA 1
ATOM 779 C C . LEU A 1 101 ? -3.575 -13.336 11.284 1.00 88.56 101 LEU A C 1
ATOM 781 O O . LEU A 1 101 ? -3.621 -13.729 10.111 1.00 88.56 101 LEU A O 1
ATOM 785 N N . LEU A 1 102 ? -3.359 -14.172 12.293 1.00 82.12 102 LEU A N 1
ATOM 786 C CA . LEU A 1 102 ? -3.254 -15.615 12.141 1.00 82.12 102 LEU A CA 1
ATOM 787 C C . LEU A 1 102 ? -4.630 -16.293 12.241 1.00 82.12 102 LEU A C 1
ATOM 789 O O . LEU A 1 102 ? -5.484 -15.871 13.022 1.00 82.12 102 LEU A O 1
ATOM 793 N N . PRO A 1 103 ? -4.864 -17.369 11.468 1.00 71.25 103 PRO A N 1
ATOM 794 C CA . PRO A 1 103 ? -6.114 -18.116 11.532 1.00 71.25 103 PRO A CA 1
ATOM 795 C C . PRO A 1 103 ? -6.340 -18.764 12.906 1.00 71.25 103 PRO A C 1
ATOM 797 O O . PRO A 1 103 ? -5.395 -19.115 13.609 1.00 71.25 103 PRO A O 1
ATOM 800 N N . GLN A 1 104 ? -7.610 -19.009 13.240 1.00 66.94 104 GLN A N 1
ATOM 801 C CA . GLN A 1 104 ? -8.027 -19.621 14.510 1.00 66.94 104 GLN A CA 1
ATOM 802 C C . GLN A 1 104 ? -7.402 -20.997 14.780 1.00 66.94 104 GLN A C 1
ATOM 804 O O . GLN A 1 104 ? -7.164 -21.336 15.932 1.00 66.94 104 GLN A O 1
ATOM 809 N N . VAL A 1 105 ? -7.051 -21.759 13.737 1.00 60.19 105 VAL A N 1
ATOM 810 C CA . VAL A 1 105 ? -6.323 -23.037 13.882 1.00 60.19 105 VAL A CA 1
ATOM 811 C C . VAL A 1 105 ? -4.928 -22.881 14.505 1.00 60.19 105 VAL A C 1
ATOM 813 O O . VAL A 1 105 ? -4.360 -23.861 14.968 1.00 60.19 105 VAL A O 1
ATOM 816 N N . LEU A 1 106 ? -4.388 -21.658 14.542 1.00 61.16 106 LEU A N 1
ATOM 817 C CA . LEU A 1 106 ? -3.157 -21.287 15.249 1.00 61.16 106 LEU A CA 1
ATOM 818 C C . LEU A 1 106 ? -3.448 -20.540 16.567 1.00 61.16 106 LEU A C 1
ATOM 820 O O . LEU A 1 106 ? -2.607 -19.788 17.044 1.00 61.16 106 LEU A O 1
ATOM 824 N N . GLY A 1 107 ? -4.653 -20.684 17.126 1.00 58.97 107 GLY A N 1
ATOM 825 C CA . GLY A 1 107 ? -5.076 -20.011 18.358 1.00 58.97 107 GLY A CA 1
ATOM 826 C C . GLY A 1 107 ? -5.687 -18.619 18.163 1.00 58.97 107 GLY A C 1
ATOM 827 O O . GLY A 1 107 ? -6.050 -17.991 19.147 1.00 58.97 107 GLY A O 1
ATOM 828 N N . GLY A 1 108 ? -5.840 -18.143 16.918 1.00 69.00 108 GLY A N 1
ATOM 829 C CA . GLY A 1 108 ? -6.512 -16.871 16.619 1.00 69.00 108 GLY A CA 1
ATOM 830 C C . GLY A 1 108 ? -5.741 -15.664 17.147 1.00 69.00 108 GLY A C 1
ATOM 831 O O . GLY A 1 108 ? -6.200 -14.966 18.044 1.00 69.00 108 GLY A O 1
ATOM 832 N N . PHE A 1 109 ? -4.557 -15.426 16.588 1.00 81.44 109 PHE A N 1
ATOM 833 C CA . PHE A 1 109 ? -3.635 -14.402 17.068 1.00 81.44 109 PHE A CA 1
ATOM 834 C C . PHE A 1 109 ? -3.633 -13.159 16.168 1.00 81.44 109 PHE A C 1
ATOM 836 O O . PHE A 1 109 ? -3.568 -13.276 14.943 1.00 81.44 109 PHE A O 1
ATOM 843 N N . LYS A 1 110 ? -3.661 -11.972 16.781 1.00 87.06 110 LYS A N 1
ATOM 844 C CA . LYS A 1 110 ? -3.458 -10.671 16.129 1.00 87.06 110 LYS A CA 1
ATOM 845 C C . LYS A 1 110 ? -2.204 -10.034 16.721 1.00 87.06 110 LYS A C 1
ATOM 847 O O . LYS A 1 110 ? -2.110 -9.923 17.941 1.00 87.06 110 LYS A O 1
ATOM 852 N N . THR A 1 111 ? -1.259 -9.610 15.886 1.00 87.75 111 THR A N 1
ATOM 853 C CA . THR A 1 111 ? -0.142 -8.778 16.363 1.00 87.75 111 THR A CA 1
ATOM 854 C C . THR A 1 111 ? -0.657 -7.391 16.748 1.00 87.75 111 THR A C 1
ATOM 856 O O . THR A 1 111 ? -1.746 -6.984 16.330 1.00 87.75 111 THR A O 1
ATOM 859 N N . SER A 1 112 ? 0.146 -6.639 17.502 1.00 88.25 112 SER A N 1
ATOM 860 C CA . SER A 1 112 ? -0.074 -5.202 17.668 1.00 88.25 112 SER A CA 1
ATOM 861 C C . SER A 1 112 ? -0.096 -4.496 16.308 1.00 88.25 112 SER A C 1
ATOM 863 O O . SER A 1 112 ? 0.449 -4.999 15.317 1.00 88.25 112 SER A O 1
ATOM 865 N N . TRP A 1 113 ? -0.741 -3.333 16.268 1.00 91.00 113 TRP A N 1
ATOM 866 C CA . TRP A 1 113 ? -0.633 -2.423 15.138 1.00 91.00 113 TRP A CA 1
ATOM 867 C C . TRP A 1 113 ? 0.777 -1.841 15.070 1.00 91.00 113 TRP A C 1
ATOM 869 O O . TRP A 1 113 ? 1.305 -1.383 16.079 1.00 91.00 113 TRP A O 1
ATOM 879 N N . SER A 1 114 ? 1.351 -1.842 13.874 1.00 89.56 114 SER A N 1
ATOM 880 C CA . SER A 1 114 ? 2.609 -1.172 13.557 1.00 89.56 114 SER A CA 1
ATOM 881 C C . SER A 1 114 ? 2.343 -0.046 12.570 1.00 89.56 114 SER A C 1
ATOM 883 O O . SER A 1 114 ? 1.531 -0.202 11.650 1.00 89.56 114 SER A O 1
ATOM 885 N N . CYS A 1 115 ? 3.014 1.089 12.740 1.00 87.62 115 CYS A N 1
ATOM 886 C CA . CYS A 1 115 ? 2.852 2.227 11.845 1.00 87.62 115 CYS A CA 1
ATOM 887 C C . CYS A 1 115 ? 3.518 1.921 10.497 1.00 87.62 115 CYS A C 1
ATOM 889 O O . CYS A 1 115 ? 4.728 1.745 10.423 1.00 87.62 115 CYS A O 1
ATOM 891 N N . LEU A 1 116 ? 2.734 1.872 9.417 1.00 85.00 116 LEU A N 1
ATOM 892 C CA . LEU A 1 116 ? 3.268 1.723 8.061 1.00 85.00 116 LEU A CA 1
ATOM 893 C C . LEU A 1 116 ? 3.671 3.080 7.486 1.00 85.00 116 LEU A C 1
ATOM 895 O O . LEU A 1 116 ? 4.735 3.219 6.891 1.00 85.00 116 LEU A O 1
ATOM 899 N N . LEU A 1 117 ? 2.788 4.069 7.615 1.00 83.81 117 LEU A N 1
ATOM 900 C CA . LEU A 1 117 ? 2.997 5.408 7.078 1.00 83.81 117 LEU A CA 1
ATOM 901 C C . LEU A 1 117 ? 2.144 6.425 7.842 1.00 83.81 117 LEU A C 1
ATOM 903 O O . LEU A 1 117 ? 0.976 6.172 8.121 1.00 83.81 117 LEU A O 1
ATOM 907 N N . LYS A 1 118 ? 2.733 7.582 8.133 1.00 86.38 118 LYS A N 1
ATOM 908 C CA . LYS A 1 118 ? 2.061 8.818 8.554 1.00 86.38 118 LYS A CA 1
ATOM 909 C C . LYS A 1 118 ? 2.667 9.929 7.711 1.00 86.38 118 LYS A C 1
ATOM 911 O O . LYS A 1 118 ? 3.825 10.273 7.950 1.00 86.38 118 LYS A O 1
ATOM 916 N N . GLN A 1 119 ? 1.999 10.358 6.644 1.00 86.12 119 GLN A N 1
ATOM 917 C CA . GLN A 1 119 ? 2.605 11.255 5.652 1.00 86.12 119 GLN A CA 1
ATOM 918 C C . GLN A 1 119 ? 1.595 12.241 5.057 1.00 86.12 119 GLN A C 1
ATOM 920 O O . GLN A 1 119 ? 0.444 11.851 4.829 1.00 86.12 119 GLN A O 1
ATOM 925 N N . PRO A 1 120 ? 2.031 13.476 4.745 1.00 88.31 120 PRO A N 1
ATOM 926 C CA . PRO A 1 120 ? 1.218 14.421 3.994 1.00 88.31 120 PRO A CA 1
ATOM 927 C C . PRO A 1 120 ? 0.977 13.911 2.569 1.00 88.31 120 PRO A C 1
ATOM 929 O O . PRO A 1 120 ? 1.801 13.204 1.983 1.00 88.31 120 PRO A O 1
ATOM 932 N N . MET A 1 121 ? -0.174 14.270 2.002 1.00 88.25 121 MET A N 1
ATOM 933 C CA . MET A 1 121 ? -0.560 13.919 0.630 1.00 88.25 121 MET A CA 1
ATOM 934 C C . MET A 1 121 ? -0.457 15.108 -0.337 1.00 88.25 121 MET A C 1
ATOM 936 O O . MET A 1 121 ? -1.281 15.261 -1.242 1.00 88.25 121 MET A O 1
ATOM 940 N N . ASP A 1 122 ? 0.553 15.952 -0.142 1.00 88.69 122 ASP A N 1
ATOM 941 C CA . ASP A 1 122 ? 0.821 17.177 -0.907 1.00 88.69 122 ASP A CA 1
ATOM 942 C C . ASP A 1 122 ? 1.831 16.982 -2.060 1.00 88.69 122 ASP A C 1
ATOM 944 O O . ASP A 1 122 ? 2.153 17.922 -2.784 1.00 88.69 122 ASP A O 1
ATOM 948 N N . GLY A 1 123 ? 2.335 15.760 -2.252 1.00 87.12 123 GLY A N 1
ATOM 949 C CA . GLY A 1 123 ? 3.347 15.420 -3.255 1.00 87.12 123 GLY A CA 1
ATOM 950 C C . GLY A 1 123 ? 4.792 15.688 -2.824 1.00 87.12 123 GLY A C 1
ATOM 951 O O . GLY A 1 123 ? 5.719 15.450 -3.618 1.00 87.12 123 GLY A O 1
ATOM 952 N N . SER A 1 124 ? 5.008 16.149 -1.589 1.00 87.25 124 SER A N 1
ATOM 953 C CA . SER A 1 124 ? 6.347 16.287 -1.023 1.00 87.25 124 SER A CA 1
ATOM 954 C C . SER A 1 124 ? 7.053 14.918 -0.919 1.00 87.25 124 SER A C 1
ATOM 956 O O . SER A 1 124 ? 6.397 13.873 -0.823 1.00 87.25 124 SER A O 1
ATOM 958 N N . PRO A 1 125 ? 8.397 14.878 -1.028 1.00 84.00 125 PRO A N 1
ATOM 959 C CA . PRO A 1 125 ? 9.157 13.647 -0.831 1.00 84.00 125 PRO A CA 1
ATOM 960 C C . PRO A 1 125 ? 8.948 13.077 0.576 1.00 84.00 125 PRO A C 1
ATOM 962 O O . PRO A 1 125 ? 9.149 13.769 1.572 1.00 84.00 125 PRO A O 1
ATOM 965 N N . VAL A 1 126 ? 8.614 11.792 0.662 1.00 78.81 126 VAL A N 1
ATOM 966 C CA . VAL A 1 126 ? 8.460 11.085 1.937 1.00 78.81 126 VAL A CA 1
ATOM 967 C C . VAL A 1 126 ? 9.836 10.734 2.510 1.00 78.81 126 VAL A C 1
ATOM 969 O O . VAL A 1 126 ? 10.552 9.902 1.957 1.00 78.81 126 VAL A O 1
ATOM 972 N N . ALA A 1 127 ? 10.185 11.320 3.658 1.00 59.94 127 ALA A N 1
ATOM 973 C CA . ALA A 1 127 ? 11.509 11.174 4.274 1.00 59.94 127 ALA A CA 1
ATOM 974 C C . ALA A 1 127 ? 11.782 9.793 4.914 1.00 59.94 127 ALA A C 1
ATOM 976 O O . ALA A 1 127 ? 12.936 9.408 5.077 1.00 59.94 127 ALA A O 1
ATOM 977 N N . ARG A 1 128 ? 10.741 9.040 5.305 1.00 56.28 128 ARG A N 1
ATOM 978 C CA . ARG A 1 128 ? 10.870 7.840 6.166 1.00 56.28 128 ARG A CA 1
ATOM 979 C C . ARG A 1 128 ? 10.847 6.485 5.448 1.00 56.28 128 ARG A C 1
ATOM 981 O O . ARG A 1 128 ? 10.890 5.460 6.117 1.00 56.28 128 ARG A O 1
ATOM 988 N N . MET A 1 129 ? 10.804 6.443 4.115 1.00 58.97 129 MET A N 1
ATOM 989 C CA . MET A 1 129 ? 10.737 5.160 3.387 1.00 58.97 129 MET A CA 1
ATOM 990 C C . MET A 1 129 ? 12.089 4.453 3.201 1.00 58.97 129 MET A C 1
ATOM 992 O O . MET A 1 129 ? 12.118 3.373 2.620 1.00 58.97 129 MET A O 1
ATOM 996 N N . GLY A 1 130 ? 13.174 5.017 3.746 1.00 50.53 130 GLY A N 1
ATOM 997 C CA . GLY A 1 130 ? 14.345 4.253 4.185 1.00 50.53 130 GLY A CA 1
ATOM 998 C C . GLY A 1 130 ? 15.134 3.502 3.113 1.00 50.53 130 GLY A C 1
ATOM 999 O O . GLY A 1 130 ? 15.850 2.572 3.474 1.00 50.53 130 GLY A O 1
ATOM 1000 N N . ASP A 1 131 ? 15.021 3.876 1.839 1.00 60.62 131 ASP A N 1
ATOM 1001 C CA . ASP A 1 131 ? 15.819 3.270 0.776 1.00 60.62 131 ASP A CA 1
ATOM 1002 C C . ASP A 1 131 ? 16.626 4.341 0.038 1.00 60.62 131 ASP A C 1
ATOM 1004 O O . ASP A 1 131 ? 16.070 5.334 -0.432 1.00 60.62 131 ASP A O 1
ATOM 1008 N N . GLU A 1 132 ? 17.942 4.145 -0.046 1.00 67.69 132 GLU A N 1
ATOM 1009 C CA . GLU A 1 132 ? 18.888 5.079 -0.675 1.00 67.69 132 GLU A CA 1
ATOM 1010 C C . GLU A 1 132 ? 18.621 5.245 -2.180 1.00 67.69 132 GLU A C 1
ATOM 1012 O O . GLU A 1 132 ? 19.081 6.206 -2.795 1.00 67.69 132 GLU A O 1
ATOM 1017 N N . PHE A 1 133 ? 17.854 4.327 -2.775 1.00 73.81 133 PHE A N 1
ATOM 1018 C CA . PHE A 1 133 ? 17.651 4.244 -4.218 1.00 73.81 133 PHE A CA 1
ATOM 1019 C C . PHE A 1 133 ? 16.301 4.779 -4.705 1.00 73.81 133 PHE A C 1
ATOM 1021 O O . PHE A 1 133 ? 16.089 4.823 -5.923 1.00 73.81 133 PHE A O 1
ATOM 1028 N N . GLN A 1 134 ? 15.394 5.191 -3.807 1.00 80.44 134 GLN A N 1
ATOM 1029 C CA . GLN A 1 134 ? 14.043 5.599 -4.202 1.00 80.44 134 GLN A CA 1
ATOM 1030 C C . GLN A 1 134 ? 13.473 6.791 -3.422 1.00 80.44 134 GLN A C 1
ATOM 1032 O O . GLN A 1 134 ? 13.662 6.937 -2.217 1.00 80.44 134 GLN A O 1
ATOM 1037 N N . VAL A 1 135 ? 12.655 7.588 -4.107 1.00 85.38 135 VAL A N 1
ATOM 1038 C CA . VAL A 1 135 ? 11.811 8.632 -3.523 1.00 85.38 135 VAL A CA 1
ATOM 1039 C C . VAL A 1 135 ? 10.349 8.251 -3.706 1.00 85.38 135 VAL A C 1
ATOM 1041 O O . VAL A 1 135 ? 9.900 7.981 -4.821 1.00 85.38 135 VAL A O 1
ATOM 1044 N N . LEU A 1 136 ? 9.588 8.281 -2.613 1.00 86.44 136 LEU A N 1
ATOM 1045 C CA . LEU A 1 136 ? 8.134 8.181 -2.651 1.00 86.44 136 LEU A CA 1
ATOM 1046 C C . LEU A 1 136 ? 7.511 9.578 -2.588 1.00 86.44 136 LEU A C 1
ATOM 1048 O O . LEU A 1 136 ? 7.878 10.388 -1.739 1.00 86.44 136 LEU A O 1
ATOM 1052 N N . ARG A 1 137 ? 6.513 9.825 -3.437 1.00 89.06 137 ARG A N 1
ATOM 1053 C CA . ARG A 1 137 ? 5.639 11.005 -3.370 1.00 89.06 137 ARG A CA 1
ATOM 1054 C C . ARG A 1 137 ? 4.187 10.571 -3.293 1.00 89.06 137 ARG A C 1
ATOM 1056 O O . ARG A 1 137 ? 3.768 9.735 -4.092 1.00 89.06 137 ARG A O 1
ATOM 1063 N N . LEU A 1 138 ? 3.426 11.147 -2.367 1.00 89.38 138 LEU A N 1
ATOM 1064 C CA . LEU A 1 138 ? 2.004 10.858 -2.180 1.00 89.38 138 LEU A CA 1
ATOM 1065 C C . LEU A 1 138 ? 1.173 12.072 -2.579 1.00 89.38 138 LEU A C 1
ATOM 1067 O O . LEU A 1 138 ? 1.336 13.140 -2.006 1.00 89.38 138 LEU A O 1
ATOM 1071 N N . VAL A 1 139 ? 0.278 11.900 -3.548 1.00 90.69 139 VAL A N 1
ATOM 1072 C CA . VAL A 1 139 ? -0.598 12.967 -4.046 1.00 90.69 139 VAL A CA 1
ATOM 1073 C C . VAL A 1 139 ? -2.050 12.574 -3.817 1.00 90.69 139 VAL A C 1
ATOM 1075 O O . VAL A 1 139 ? -2.514 11.564 -4.359 1.00 90.69 139 VAL A O 1
ATOM 1078 N N . GLY A 1 140 ? -2.760 13.363 -3.015 1.00 87.88 140 GLY A N 1
ATOM 1079 C CA . GLY A 1 140 ? -4.203 13.246 -2.830 1.00 87.88 140 GLY A CA 1
ATOM 1080 C C . GLY A 1 140 ? -4.961 13.727 -4.069 1.00 87.88 140 GLY A C 1
ATOM 1081 O O . GLY A 1 140 ? -4.634 14.754 -4.656 1.00 87.88 140 GLY A O 1
ATOM 1082 N N . HIS A 1 141 ? -5.991 12.986 -4.461 1.00 83.44 141 HIS A N 1
ATOM 1083 C CA . HIS A 1 141 ? -6.927 13.354 -5.517 1.00 83.44 141 HIS A CA 1
ATOM 1084 C C . HIS A 1 141 ? -8.278 13.628 -4.870 1.00 83.44 141 HIS A C 1
ATOM 1086 O O . HIS A 1 141 ? -8.957 12.701 -4.429 1.00 83.44 141 HIS A O 1
ATOM 1092 N N . TRP A 1 142 ? -8.691 14.890 -4.836 1.00 67.69 142 TRP A N 1
ATOM 1093 C CA . TRP A 1 142 ? -10.061 15.218 -4.464 1.00 67.69 142 TRP A CA 1
ATOM 1094 C C . TRP A 1 142 ? -10.947 15.103 -5.703 1.00 67.69 142 TRP A C 1
ATOM 1096 O O . TRP A 1 142 ? -10.876 15.935 -6.605 1.00 67.69 142 TRP A O 1
ATOM 1106 N N . THR A 1 143 ? -11.752 14.045 -5.788 1.00 59.38 143 THR A N 1
ATOM 1107 C CA . THR A 1 143 ? -12.621 13.799 -6.951 1.00 59.38 143 THR A CA 1
ATOM 1108 C C . THR A 1 143 ? -13.954 14.543 -6.869 1.00 59.38 143 THR A C 1
ATOM 1110 O O . THR A 1 143 ? -14.729 14.490 -7.819 1.00 59.38 143 THR A O 1
ATOM 1113 N N . GLY A 1 144 ? -14.240 15.241 -5.762 1.00 55.16 144 GLY A N 1
ATOM 1114 C CA . GLY A 1 144 ? -15.511 15.943 -5.550 1.00 55.16 144 GLY A CA 1
ATOM 1115 C C . GLY A 1 144 ? -16.731 15.020 -5.420 1.00 55.16 144 GLY A C 1
ATOM 1116 O O . GLY A 1 144 ? -17.841 15.517 -5.263 1.00 55.16 144 GLY A O 1
ATOM 1117 N N . GLN A 1 145 ? -16.542 13.697 -5.476 1.00 59.47 145 GLN A N 1
ATOM 1118 C CA . GLN A 1 145 ? -17.558 12.699 -5.152 1.00 59.47 145 GLN A CA 1
ATOM 1119 C C . GLN A 1 145 ? -17.443 12.366 -3.664 1.00 59.47 145 GLN A C 1
ATOM 1121 O O . GLN A 1 145 ? -16.384 11.946 -3.206 1.00 59.47 145 GLN A O 1
ATOM 1126 N N . GLU A 1 146 ? -18.521 12.588 -2.913 1.00 58.53 146 GLU A N 1
ATOM 1127 C CA . GLU A 1 146 ? -18.519 12.630 -1.440 1.00 58.53 146 GLU A CA 1
ATOM 1128 C C . GLU A 1 146 ? -18.158 11.296 -0.757 1.00 58.53 146 GLU A C 1
ATOM 1130 O O . GLU A 1 146 ? -17.840 11.281 0.430 1.00 58.53 146 GLU A O 1
ATOM 1135 N N . GLU A 1 147 ? -18.149 10.180 -1.493 1.00 70.75 147 GLU A N 1
ATOM 1136 C CA . GLU A 1 147 ? -17.992 8.833 -0.927 1.00 70.75 147 GLU A CA 1
ATOM 1137 C C . GLU A 1 147 ? -16.668 8.133 -1.269 1.00 70.75 147 GLU A C 1
ATOM 1139 O O . GLU A 1 147 ? -16.429 7.018 -0.798 1.00 70.75 147 GLU A O 1
ATOM 1144 N N . GLU A 1 148 ? -15.783 8.759 -2.054 1.00 80.12 148 GLU A N 1
ATOM 1145 C CA . GLU A 1 148 ? -14.510 8.146 -2.448 1.00 80.12 148 GLU A CA 1
ATOM 1146 C C . GLU A 1 148 ? -13.322 9.059 -2.147 1.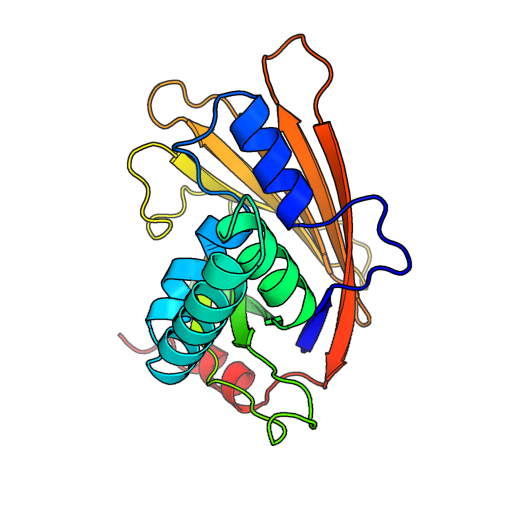00 80.12 148 GLU A C 1
ATOM 1148 O O . GLU A 1 148 ? -13.238 10.186 -2.633 1.00 80.12 148 GLU A O 1
ATOM 1153 N N . PHE A 1 149 ? -12.346 8.541 -1.399 1.00 85.31 149 PHE A N 1
ATOM 1154 C CA . PHE A 1 149 ? -11.060 9.206 -1.235 1.00 85.31 149 PHE A CA 1
ATOM 1155 C C . PHE A 1 149 ? -10.000 8.514 -2.085 1.00 85.31 149 PHE A C 1
ATOM 1157 O O . PHE A 1 149 ? -9.784 7.306 -1.967 1.00 85.31 149 PHE A O 1
ATOM 1164 N N . LYS A 1 150 ? -9.306 9.268 -2.938 1.00 89.31 150 LYS A N 1
ATOM 1165 C CA . LYS A 1 150 ? -8.306 8.716 -3.851 1.00 89.31 150 LYS A CA 1
ATOM 1166 C C . LYS A 1 150 ? -6.956 9.376 -3.623 1.00 89.31 150 LYS A C 1
ATOM 1168 O O . LYS A 1 150 ? -6.867 10.585 -3.491 1.00 89.31 150 LYS A O 1
ATOM 1173 N N . PHE A 1 151 ? -5.878 8.603 -3.643 1.00 89.50 151 PHE A N 1
ATOM 1174 C CA . PHE A 1 151 ? -4.514 9.141 -3.626 1.00 89.50 151 PHE A CA 1
ATOM 1175 C C . PHE A 1 151 ? -3.581 8.257 -4.449 1.00 89.50 151 PHE A C 1
ATOM 1177 O O . PHE A 1 151 ? -3.896 7.105 -4.756 1.00 89.50 151 PHE A O 1
ATOM 1184 N N . THR A 1 152 ? -2.455 8.801 -4.901 1.00 92.25 152 THR A N 1
ATOM 1185 C CA . THR A 1 152 ? -1.466 8.072 -5.704 1.00 92.25 152 THR A CA 1
ATOM 1186 C C . THR A 1 152 ? -0.061 8.258 -5.165 1.00 92.25 152 THR A C 1
ATOM 1188 O O . THR A 1 152 ? 0.377 9.374 -4.915 1.00 92.25 152 THR A O 1
ATOM 1191 N N . ALA A 1 153 ? 0.630 7.135 -5.021 1.00 90.19 153 ALA A N 1
ATOM 1192 C CA . ALA A 1 153 ? 2.055 7.036 -4.802 1.00 90.19 153 ALA A CA 1
ATOM 1193 C C . ALA A 1 153 ? 2.782 6.983 -6.139 1.00 90.19 153 ALA A C 1
ATOM 1195 O O . ALA A 1 153 ? 2.450 6.158 -6.999 1.00 90.19 153 ALA A O 1
ATOM 1196 N N . PHE A 1 154 ? 3.814 7.805 -6.249 1.00 91.00 154 PHE A N 1
ATOM 1197 C CA . PHE A 1 154 ? 4.815 7.749 -7.302 1.00 91.00 154 PHE A CA 1
ATOM 1198 C C . PHE A 1 154 ? 6.135 7.319 -6.675 1.00 91.00 154 PHE A C 1
ATOM 1200 O O . PHE A 1 154 ? 6.620 7.973 -5.751 1.00 91.00 154 PHE A O 1
ATOM 1207 N N . PHE A 1 155 ? 6.679 6.211 -7.166 1.00 89.62 155 PHE A N 1
ATOM 1208 C CA . PHE A 1 155 ? 7.983 5.695 -6.778 1.00 89.62 155 PHE A CA 1
ATOM 1209 C C . PHE A 1 155 ? 8.970 6.072 -7.880 1.00 89.62 155 PHE A C 1
ATOM 1211 O O . PHE A 1 155 ? 8.795 5.661 -9.034 1.00 89.62 155 PHE A O 1
ATOM 1218 N N . CYS A 1 156 ? 9.955 6.892 -7.531 1.00 88.25 156 CYS A N 1
ATOM 1219 C CA . CYS A 1 156 ? 10.948 7.428 -8.457 1.00 88.25 156 CYS A CA 1
ATOM 1220 C C . CYS A 1 156 ? 12.360 7.038 -8.025 1.00 88.25 156 CYS A C 1
ATOM 1222 O O . CYS A 1 156 ? 12.625 6.968 -6.827 1.00 88.25 156 CYS A O 1
ATOM 1224 N N . GLY A 1 157 ? 13.267 6.819 -8.978 1.00 86.31 157 GLY A N 1
ATOM 1225 C CA . GLY A 1 157 ? 14.689 6.644 -8.675 1.00 86.31 157 GLY A CA 1
ATOM 1226 C C . GLY A 1 157 ? 15.293 7.924 -8.092 1.00 86.31 157 GLY A C 1
ATOM 1227 O O . GLY A 1 157 ? 14.914 9.024 -8.488 1.00 86.31 157 GLY A O 1
ATOM 1228 N N . VAL A 1 158 ? 16.218 7.808 -7.136 1.00 83.56 158 VAL A N 1
ATOM 1229 C CA . VAL A 1 158 ? 16.891 8.989 -6.551 1.00 83.56 158 VAL A CA 1
ATOM 1230 C C . VAL A 1 158 ? 17.812 9.676 -7.566 1.00 83.56 158 VAL A C 1
ATOM 1232 O O . VAL A 1 158 ? 17.847 10.902 -7.618 1.00 83.56 158 VAL A O 1
ATOM 1235 N N . GLU A 1 159 ? 18.533 8.902 -8.382 1.00 83.62 159 GLU A N 1
ATOM 1236 C CA . GLU A 1 159 ? 19.543 9.431 -9.312 1.00 83.62 159 GLU A CA 1
ATOM 1237 C C . GLU A 1 159 ? 18.934 10.117 -10.541 1.00 83.62 159 GLU A C 1
ATOM 1239 O O . GLU A 1 159 ? 19.393 11.180 -10.955 1.00 83.62 159 GLU A O 1
ATOM 1244 N N . ASP A 1 160 ? 17.904 9.512 -11.132 1.00 84.19 160 ASP A N 1
ATOM 1245 C CA . ASP A 1 160 ? 17.311 9.945 -12.401 1.00 84.19 160 ASP A CA 1
ATOM 1246 C C . ASP A 1 160 ? 15.944 10.632 -12.234 1.00 84.19 160 ASP A C 1
ATOM 1248 O O . ASP A 1 160 ? 15.448 11.263 -13.171 1.00 84.19 160 ASP A O 1
ATOM 1252 N N . ASN A 1 161 ? 15.337 10.535 -11.044 1.00 84.81 161 ASN A N 1
ATOM 1253 C CA . ASN A 1 161 ? 13.979 10.988 -10.739 1.00 84.81 161 ASN A CA 1
ATOM 1254 C C . ASN A 1 161 ? 12.916 10.415 -11.701 1.00 84.81 161 ASN A C 1
ATOM 1256 O O . ASN A 1 161 ? 11.841 10.998 -11.876 1.00 84.81 161 ASN A O 1
ATOM 1260 N N . ILE A 1 162 ? 13.197 9.263 -12.322 1.00 88.06 162 ILE A N 1
ATOM 1261 C CA . ILE A 1 162 ? 12.277 8.588 -13.237 1.00 88.06 162 ILE A CA 1
ATOM 1262 C C . ILE A 1 162 ? 11.325 7.718 -12.421 1.00 88.06 162 ILE A C 1
ATOM 1264 O O . ILE A 1 162 ? 11.738 6.896 -11.602 1.00 88.06 162 ILE A O 1
ATOM 1268 N N . CYS A 1 163 ? 10.024 7.890 -12.659 1.00 90.00 163 CYS A N 1
ATOM 1269 C CA . CYS A 1 163 ? 9.005 7.070 -12.021 1.00 90.00 163 CYS A CA 1
ATOM 1270 C C . CYS A 1 163 ? 9.005 5.655 -12.614 1.00 90.00 163 CYS A C 1
ATOM 1272 O O . CYS A 1 163 ? 8.704 5.470 -13.794 1.00 90.00 163 CYS A O 1
ATOM 1274 N N . PHE A 1 164 ? 9.307 4.655 -11.788 1.00 90.81 164 PHE A N 1
ATOM 1275 C CA . PHE A 1 164 ? 9.334 3.243 -12.186 1.00 90.81 164 PHE A CA 1
ATOM 1276 C C . PHE A 1 164 ? 8.114 2.463 -11.683 1.00 90.81 164 PHE A C 1
ATOM 1278 O O . PHE A 1 164 ? 7.846 1.348 -12.138 1.00 90.81 164 PHE A O 1
ATOM 1285 N N . HIS A 1 165 ? 7.332 3.036 -10.765 1.00 91.75 165 HIS A N 1
ATOM 1286 C CA . HIS A 1 165 ? 6.122 2.407 -10.247 1.00 91.75 165 HIS A CA 1
ATOM 1287 C C . HIS A 1 165 ? 5.109 3.453 -9.777 1.00 91.75 165 HIS A C 1
ATOM 1289 O O . HIS A 1 165 ? 5.450 4.431 -9.114 1.00 91.75 165 HIS A O 1
ATOM 1295 N N . THR A 1 166 ? 3.840 3.238 -10.116 1.00 92.88 166 THR A N 1
ATOM 1296 C CA . THR A 1 166 ? 2.712 4.000 -9.574 1.00 92.88 166 THR A CA 1
ATOM 1297 C C . THR A 1 166 ? 1.764 3.085 -8.826 1.00 92.88 166 THR A C 1
ATOM 1299 O O . THR A 1 166 ? 1.513 1.941 -9.222 1.00 92.88 166 THR A O 1
ATOM 1302 N N . ARG A 1 167 ? 1.182 3.606 -7.747 1.00 91.88 167 ARG A N 1
ATOM 1303 C CA . ARG A 1 167 ? 0.100 2.942 -7.026 1.00 91.88 167 ARG A CA 1
ATOM 1304 C C . ARG A 1 167 ? -0.952 3.955 -6.625 1.00 91.88 167 ARG A C 1
ATOM 1306 O O . ARG A 1 167 ? -0.681 4.865 -5.862 1.00 91.88 167 ARG A O 1
ATOM 1313 N N . THR A 1 168 ? -2.161 3.759 -7.104 1.00 92.44 168 THR A N 1
ATOM 1314 C CA . THR A 1 168 ? -3.343 4.513 -6.724 1.00 92.44 168 THR A CA 1
ATOM 1315 C C . THR A 1 168 ? -4.183 3.682 -5.770 1.00 92.44 168 THR A C 1
ATOM 1317 O O . THR A 1 168 ? -4.444 2.506 -6.032 1.00 92.44 168 THR A O 1
ATOM 1320 N N . TRP A 1 169 ? -4.624 4.306 -4.687 1.00 91.31 169 TRP A N 1
ATOM 1321 C CA . TRP A 1 169 ? -5.625 3.765 -3.784 1.00 91.31 169 TRP A CA 1
ATOM 1322 C C . TRP A 1 169 ? -6.906 4.565 -3.964 1.00 91.31 169 TRP A C 1
ATOM 1324 O O . TRP A 1 169 ? -6.872 5.793 -3.910 1.00 91.31 169 TRP A O 1
ATOM 1334 N N . THR A 1 170 ? -8.014 3.862 -4.158 1.00 91.81 170 THR A N 1
ATOM 1335 C CA . THR A 1 170 ? -9.366 4.409 -4.039 1.00 91.81 170 THR A CA 1
ATOM 1336 C C . THR A 1 170 ? -9.996 3.775 -2.811 1.00 91.81 170 THR A C 1
ATOM 1338 O O . THR A 1 170 ? -10.199 2.560 -2.777 1.00 91.81 170 THR A O 1
ATOM 1341 N N . VAL A 1 171 ? -10.243 4.586 -1.792 1.00 88.88 171 VAL A N 1
ATOM 1342 C CA . VAL A 1 171 ? -10.831 4.193 -0.515 1.00 88.88 171 VAL A CA 1
ATOM 1343 C C . VAL A 1 171 ? -12.312 4.550 -0.548 1.00 88.88 171 VAL A C 1
ATOM 1345 O O . VAL A 1 171 ? -12.684 5.654 -0.936 1.00 88.88 171 VAL A O 1
ATOM 1348 N N . THR A 1 172 ? -13.132 3.593 -0.137 1.00 88.25 172 THR A N 1
ATOM 1349 C CA . THR A 1 172 ? -14.580 3.713 0.069 1.00 88.25 172 THR A CA 1
ATOM 1350 C C . THR A 1 172 ? -14.913 3.210 1.476 1.00 88.25 172 THR A C 1
ATOM 1352 O O . THR A 1 172 ? -14.029 2.712 2.179 1.00 88.25 172 THR A O 1
ATOM 1355 N N . SER A 1 173 ? -16.177 3.282 1.896 1.00 84.50 173 SER A N 1
ATOM 1356 C CA . SER A 1 173 ? -16.627 2.709 3.176 1.00 84.50 173 SER A CA 1
ATOM 1357 C C . SER A 1 173 ? -16.388 1.202 3.303 1.00 84.50 173 SER A C 1
ATOM 1359 O O . SER A 1 173 ? -16.195 0.718 4.418 1.00 84.50 173 SER A O 1
ATOM 1361 N N . ASP A 1 174 ? -16.392 0.469 2.187 1.00 90.25 174 ASP A N 1
ATOM 1362 C CA . ASP A 1 174 ? -16.426 -0.999 2.185 1.00 90.25 174 ASP A CA 1
ATOM 1363 C C . ASP A 1 174 ? -15.145 -1.636 1.645 1.00 90.25 174 ASP A C 1
ATOM 1365 O O . ASP A 1 174 ? -14.864 -2.815 1.893 1.00 90.25 174 ASP A O 1
ATOM 1369 N N . ALA A 1 175 ? -14.349 -0.881 0.890 1.00 92.56 175 ALA A N 1
ATOM 1370 C CA . ALA A 1 175 ? -13.155 -1.414 0.261 1.00 92.56 175 ALA A CA 1
ATOM 1371 C C . ALA A 1 175 ? -12.095 -0.357 -0.051 1.00 92.56 175 ALA A C 1
ATOM 1373 O O . ALA A 1 175 ? -12.382 0.817 -0.280 1.00 92.56 175 ALA A O 1
ATOM 1374 N N . ILE A 1 176 ? -10.861 -0.841 -0.169 1.00 92.50 176 ILE A N 1
ATOM 1375 C CA . ILE A 1 176 ? -9.739 -0.131 -0.765 1.00 92.50 176 ILE A CA 1
ATOM 1376 C C . ILE A 1 176 ? -9.375 -0.842 -2.061 1.00 92.50 176 ILE A C 1
ATOM 1378 O O . ILE A 1 176 ? -8.941 -1.998 -2.062 1.00 92.50 176 ILE A O 1
ATOM 1382 N N . ARG A 1 177 ? -9.528 -0.153 -3.187 1.00 93.69 177 ARG A N 1
ATOM 1383 C CA . ARG A 1 177 ? -9.050 -0.634 -4.480 1.00 93.69 177 ARG A CA 1
ATOM 1384 C C . ARG A 1 177 ? -7.653 -0.094 -4.730 1.00 93.69 177 ARG A C 1
ATOM 1386 O O . ARG A 1 177 ? -7.447 1.113 -4.777 1.00 93.69 177 ARG A O 1
ATOM 1393 N N . HIS A 1 178 ? -6.712 -0.999 -4.948 1.00 93.06 178 HIS A N 1
ATOM 1394 C CA . HIS A 1 178 ? -5.366 -0.676 -5.386 1.00 93.06 178 HIS A CA 1
ATOM 1395 C C . HIS A 1 178 ? -5.286 -0.866 -6.896 1.00 93.06 178 HIS A C 1
ATOM 1397 O O . HIS A 1 178 ? -5.710 -1.896 -7.431 1.00 93.06 178 HIS A O 1
ATOM 1403 N N . GLN A 1 179 ? -4.718 0.113 -7.584 1.00 94.88 179 GLN A N 1
ATOM 1404 C CA . GLN A 1 179 ? -4.434 0.081 -9.015 1.00 94.88 179 GLN A CA 1
ATOM 1405 C C . GLN A 1 179 ? -3.045 0.649 -9.259 1.00 94.88 179 GLN A C 1
ATOM 1407 O O . GLN A 1 179 ? -2.539 1.414 -8.445 1.00 94.88 179 GLN A O 1
ATOM 1412 N N . GLY A 1 180 ? -2.392 0.261 -10.342 1.00 94.38 180 GLY A N 1
ATOM 1413 C CA . GLY A 1 180 ? -1.078 0.812 -10.629 1.00 94.38 180 GLY A CA 1
ATOM 1414 C C . GLY A 1 180 ? -0.365 0.136 -11.774 1.00 94.38 180 GLY A C 1
ATOM 1415 O O . GLY A 1 180 ? -0.909 -0.746 -12.450 1.00 94.38 180 GLY A O 1
ATOM 1416 N N . GLN A 1 181 ? 0.860 0.595 -11.990 1.00 94.75 181 GLN A N 1
ATOM 1417 C CA . GLN A 1 181 ? 1.684 0.214 -13.124 1.00 94.75 181 GLN A CA 1
ATOM 1418 C C . GLN A 1 181 ? 3.145 0.139 -12.701 1.00 94.75 181 GLN A C 1
ATOM 1420 O O . GLN A 1 181 ? 3.635 1.057 -12.051 1.00 94.75 181 GLN A O 1
ATOM 1425 N N . VAL A 1 182 ? 3.835 -0.935 -13.080 1.00 93.50 182 VAL A N 1
ATOM 1426 C CA . VAL A 1 182 ? 5.298 -1.034 -12.986 1.00 93.50 182 VAL A CA 1
ATOM 1427 C C . VAL A 1 182 ? 5.870 -0.816 -14.382 1.00 93.50 182 VAL A C 1
ATOM 1429 O O . VAL A 1 182 ? 5.421 -1.457 -15.338 1.00 93.50 182 VAL A O 1
ATOM 1432 N N . PHE A 1 183 ? 6.840 0.083 -14.500 1.00 92.31 183 PHE A N 1
ATOM 1433 C CA . PHE A 1 183 ? 7.449 0.484 -15.763 1.00 92.31 183 PHE A CA 1
ATOM 1434 C C . PHE A 1 183 ? 8.818 -0.181 -15.903 1.00 92.31 183 PHE A C 1
ATOM 1436 O O . PHE A 1 183 ? 9.631 -0.127 -14.984 1.00 92.31 183 PHE A O 1
ATOM 1443 N N . LYS A 1 184 ? 9.070 -0.820 -17.051 1.00 87.31 184 LYS A N 1
ATOM 1444 C CA . LYS A 1 184 ? 10.402 -1.345 -17.392 1.00 87.31 184 LYS A CA 1
ATOM 1445 C C . LYS A 1 184 ? 11.259 -0.269 -18.051 1.00 87.31 184 LYS A C 1
ATOM 1447 O O . LYS A 1 184 ? 12.418 -0.093 -17.704 1.00 87.31 184 LYS A O 1
ATOM 1452 N N . THR A 1 185 ? 10.667 0.458 -18.994 1.00 83.00 185 THR A N 1
ATOM 1453 C CA . THR A 1 185 ? 11.236 1.636 -19.657 1.00 83.00 185 THR A CA 1
ATOM 1454 C C . THR A 1 185 ? 10.103 2.607 -20.001 1.00 83.00 185 THR A C 1
ATOM 1456 O O . THR A 1 185 ? 8.929 2.276 -19.835 1.00 83.00 185 THR A O 1
ATOM 1459 N N . ALA A 1 186 ? 10.436 3.791 -20.520 1.00 78.81 186 ALA A N 1
ATOM 1460 C CA . ALA A 1 186 ? 9.445 4.785 -20.942 1.00 78.81 186 ALA A CA 1
ATOM 1461 C C . ALA A 1 186 ? 8.615 4.375 -22.179 1.00 78.81 186 ALA A C 1
ATOM 1463 O O . ALA A 1 186 ? 7.590 4.994 -22.450 1.00 78.81 186 ALA A O 1
ATOM 1464 N N . VAL A 1 187 ? 9.063 3.373 -22.945 1.00 83.75 187 VAL A N 1
ATOM 1465 C CA . VAL A 1 187 ? 8.459 2.987 -24.237 1.00 83.75 187 VAL A CA 1
ATOM 1466 C C . VAL A 1 187 ? 7.847 1.589 -24.235 1.00 83.75 187 VAL A C 1
ATOM 1468 O O . VAL A 1 187 ? 7.082 1.255 -25.136 1.00 83.75 187 VAL A O 1
ATOM 1471 N N . GLU A 1 188 ? 8.189 0.757 -23.252 1.00 89.19 188 GLU A N 1
ATOM 1472 C CA . GLU A 1 188 ? 7.621 -0.580 -23.121 1.00 89.19 188 GLU A CA 1
ATOM 1473 C C . GLU A 1 188 ? 6.277 -0.553 -22.389 1.00 89.19 188 GLU A C 1
ATOM 1475 O O . GLU A 1 188 ? 6.049 0.251 -21.483 1.00 89.19 188 GLU A O 1
ATOM 1480 N N . GLU A 1 189 ? 5.394 -1.480 -22.761 1.00 91.75 189 GLU A N 1
ATOM 1481 C CA . GLU A 1 189 ? 4.093 -1.621 -22.116 1.00 91.75 189 GLU A CA 1
ATOM 1482 C C . GLU A 1 189 ? 4.271 -1.972 -20.625 1.00 91.75 189 GLU A C 1
ATOM 1484 O O . GLU A 1 189 ? 4.926 -2.968 -20.291 1.00 91.75 189 GLU A O 1
ATOM 1489 N N . PRO A 1 190 ? 3.693 -1.189 -19.697 1.00 94.38 190 PRO A N 1
ATOM 1490 C CA . PRO A 1 190 ? 3.889 -1.417 -18.277 1.00 94.38 190 PRO A CA 1
ATOM 1491 C C . PRO A 1 190 ? 3.096 -2.627 -17.782 1.00 94.38 190 PRO A C 1
ATOM 1493 O O . PRO A 1 190 ? 1.995 -2.928 -18.254 1.00 94.38 190 PRO A O 1
ATOM 1496 N N . TYR A 1 191 ? 3.597 -3.265 -16.724 1.00 93.94 191 TYR A N 1
ATOM 1497 C CA . TYR A 1 191 ? 2.823 -4.266 -15.997 1.00 93.94 191 TYR A CA 1
ATOM 1498 C C . TYR A 1 191 ? 1.718 -3.564 -15.200 1.00 93.94 191 TYR A C 1
ATOM 1500 O O . TYR A 1 191 ? 1.984 -2.928 -14.177 1.00 93.94 191 TYR A O 1
ATOM 1508 N N . ARG A 1 192 ? 0.473 -3.657 -15.678 1.00 95.31 192 ARG A N 1
ATOM 1509 C CA . ARG A 1 192 ? -0.701 -3.089 -14.999 1.00 95.31 192 ARG A CA 1
ATOM 1510 C C . ARG A 1 192 ? -1.277 -4.079 -13.997 1.00 95.31 192 ARG A C 1
ATOM 1512 O O . ARG A 1 192 ? -1.395 -5.269 -14.283 1.00 95.31 192 ARG A O 1
ATOM 1519 N N . TYR A 1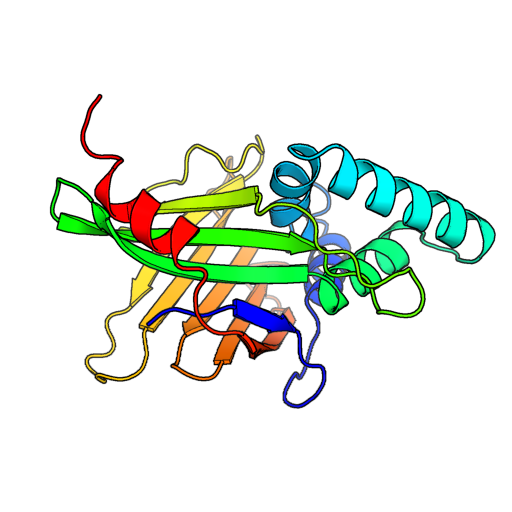 193 ? -1.703 -3.578 -12.845 1.00 93.94 193 TYR A N 1
ATOM 1520 C CA . TYR A 1 193 ? -2.313 -4.406 -11.813 1.00 93.94 193 TYR A CA 1
ATOM 1521 C C . TYR A 1 193 ? -3.496 -3.711 -11.140 1.00 93.94 193 TYR A C 1
ATOM 1523 O O . TYR A 1 193 ? -3.574 -2.485 -11.057 1.00 93.94 193 TYR A O 1
ATOM 1531 N N . SER A 1 194 ? -4.405 -4.524 -10.609 1.00 94.56 194 SER A N 1
ATOM 1532 C CA . SER A 1 194 ? -5.440 -4.108 -9.677 1.00 94.56 194 SER A CA 1
ATOM 1533 C C . SER A 1 194 ? -5.756 -5.217 -8.679 1.00 94.56 194 SER A C 1
ATOM 1535 O O . SER A 1 194 ? -5.912 -6.387 -9.038 1.00 94.56 194 SER A O 1
ATOM 1537 N N . TYR A 1 195 ? -5.869 -4.844 -7.412 1.00 93.69 195 TYR A N 1
ATOM 1538 C CA . TYR A 1 195 ? -6.350 -5.737 -6.369 1.00 93.69 195 TYR A CA 1
ATOM 1539 C C . TYR A 1 195 ? -7.219 -4.989 -5.366 1.00 93.69 195 TYR A C 1
ATOM 1541 O O . TYR A 1 195 ? -7.134 -3.769 -5.223 1.00 93.69 195 TYR A O 1
ATOM 1549 N N . LEU A 1 196 ? -8.075 -5.741 -4.691 1.00 94.38 196 LEU A N 1
ATOM 1550 C CA . LEU A 1 196 ? -9.059 -5.237 -3.753 1.00 94.38 196 LEU A CA 1
ATOM 1551 C C . LEU A 1 196 ? -8.682 -5.642 -2.330 1.00 94.38 196 LEU A C 1
ATOM 1553 O O . LEU A 1 196 ? -8.322 -6.794 -2.075 1.00 94.38 196 LEU A O 1
ATOM 1557 N N . MET A 1 197 ? -8.823 -4.710 -1.398 1.00 93.25 197 MET A N 1
ATOM 1558 C CA . MET A 1 197 ? -8.885 -4.996 0.026 1.00 93.25 197 MET A CA 1
ATOM 1559 C C . MET A 1 197 ? -10.302 -4.705 0.511 1.00 93.25 197 MET A C 1
ATOM 1561 O O . MET A 1 197 ? -10.785 -3.590 0.347 1.00 93.25 197 MET A O 1
ATOM 1565 N N . ARG A 1 198 ? -10.992 -5.701 1.067 1.00 93.56 198 ARG A N 1
ATOM 1566 C CA . ARG A 1 198 ? -12.356 -5.539 1.588 1.00 93.56 198 ARG A CA 1
ATOM 1567 C C . ARG A 1 198 ? -12.312 -5.246 3.076 1.00 93.56 198 ARG A C 1
ATOM 1569 O O . ARG A 1 198 ? -11.439 -5.763 3.779 1.00 93.56 198 ARG A O 1
ATOM 1576 N N . ARG A 1 199 ? -13.259 -4.444 3.551 1.00 92.62 199 ARG A N 1
ATOM 1577 C CA . ARG A 1 199 ? -13.440 -4.182 4.973 1.00 92.62 199 ARG A CA 1
ATOM 1578 C C . ARG A 1 199 ? -13.781 -5.481 5.697 1.00 92.62 199 ARG A C 1
ATOM 1580 O O . ARG A 1 199 ? -14.479 -6.341 5.161 1.00 92.62 199 ARG A O 1
ATOM 1587 N N . GLN A 1 200 ? -13.207 -5.655 6.877 1.00 90.62 200 GLN A N 1
ATOM 1588 C CA . GLN A 1 200 ? -13.393 -6.831 7.729 1.00 90.62 200 GLN A CA 1
ATOM 1589 C C . GLN A 1 200 ? -13.839 -6.438 9.132 1.00 90.62 200 GLN A C 1
ATOM 1591 O O . GLN A 1 200 ? -14.596 -7.172 9.757 1.00 90.62 200 GLN A O 1
ATOM 1596 N N . GLU A 1 201 ? -13.359 -5.298 9.629 1.00 87.50 201 GLU A N 1
ATOM 1597 C CA . GLU A 1 201 ? -13.685 -4.792 10.959 1.00 87.50 201 GLU A CA 1
ATOM 1598 C C . GLU A 1 201 ? -13.914 -3.273 10.885 1.00 87.50 201 GLU A C 1
ATOM 1600 O O . GLU A 1 201 ? -13.475 -2.588 9.946 1.00 87.50 201 GLU A O 1
ATOM 1605 N N . GLU A 1 202 ? -14.617 -2.755 11.889 1.00 86.88 202 GLU A N 1
ATOM 1606 C CA . GLU A 1 202 ? -14.690 -1.322 12.161 1.00 86.88 202 GLU A CA 1
ATOM 1607 C C . GLU A 1 202 ? -13.300 -0.752 12.476 1.00 86.88 202 GLU A C 1
ATOM 1609 O O . GLU A 1 202 ? -12.346 -1.491 12.729 1.00 86.88 202 GLU A O 1
ATOM 1614 N N . ALA A 1 203 ? -13.177 0.573 12.417 1.00 84.19 203 ALA A N 1
ATOM 1615 C CA . ALA A 1 203 ? -11.937 1.246 12.780 1.00 84.19 203 ALA A CA 1
ATOM 1616 C C . ALA A 1 203 ? -11.565 0.953 14.240 1.00 84.19 203 ALA A C 1
ATOM 1618 O O . ALA A 1 203 ? -12.432 0.871 15.113 1.00 84.19 203 ALA A O 1
ATOM 1619 N N . ASP A 1 204 ? -10.271 0.807 14.505 1.00 83.94 204 ASP A N 1
ATOM 1620 C CA . ASP A 1 204 ? -9.783 0.626 15.863 1.00 83.94 204 ASP A CA 1
ATOM 1621 C C . ASP A 1 204 ? -9.832 1.975 16.586 1.00 83.94 204 ASP A C 1
ATOM 1623 O O . ASP A 1 204 ? -9.087 2.898 16.253 1.00 8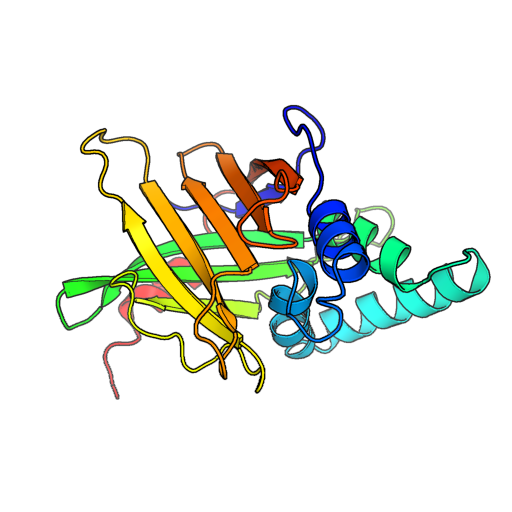3.94 204 ASP A O 1
ATOM 1627 N N . VAL A 1 205 ? -10.729 2.096 17.566 1.00 80.94 205 VAL A N 1
ATOM 1628 C CA . VAL A 1 205 ? -10.970 3.350 18.295 1.00 80.94 205 VAL A CA 1
ATOM 1629 C C . VAL A 1 205 ? -9.718 3.885 18.987 1.00 80.94 205 VAL A C 1
ATOM 1631 O O . VAL A 1 205 ? -9.586 5.096 19.133 1.00 80.94 205 VAL A O 1
ATOM 1634 N N . THR A 1 206 ? -8.782 3.009 19.369 1.00 81.19 206 THR A N 1
ATOM 1635 C CA . THR A 1 206 ? -7.523 3.434 19.993 1.00 81.19 206 THR A CA 1
ATOM 1636 C C . THR A 1 206 ? -6.631 4.153 18.988 1.00 81.19 206 THR A C 1
ATOM 1638 O O . THR A 1 206 ? -6.124 5.229 19.280 1.00 81.19 206 THR A O 1
ATOM 1641 N N . LEU A 1 207 ? -6.520 3.626 17.765 1.00 80.00 207 LEU A N 1
ATOM 1642 C CA . LEU A 1 207 ? -5.768 4.275 16.692 1.00 80.00 207 LEU A CA 1
ATOM 1643 C C . LEU A 1 207 ? -6.422 5.570 16.221 1.00 80.00 207 LEU A C 1
ATOM 1645 O O . LEU A 1 207 ? -5.713 6.480 15.809 1.00 80.00 207 LEU A O 1
ATOM 1649 N N . VAL A 1 208 ? -7.753 5.647 16.258 1.00 76.44 208 VAL A N 1
ATOM 1650 C CA . VAL A 1 208 ? -8.480 6.880 15.930 1.00 76.44 208 VAL A CA 1
ATOM 1651 C C . VAL A 1 208 ? -8.249 7.947 17.005 1.00 76.44 208 VAL A C 1
ATOM 1653 O O . VAL A 1 208 ? -8.040 9.102 16.657 1.00 76.44 208 VAL A O 1
ATOM 1656 N N . GLY A 1 209 ? -8.232 7.569 18.289 1.00 67.88 209 GLY A N 1
ATOM 1657 C CA . GLY A 1 209 ? -7.952 8.488 19.398 1.00 67.88 209 GLY A CA 1
ATOM 1658 C C . GLY A 1 209 ? -6.557 9.114 19.330 1.00 67.88 209 GLY A C 1
ATOM 1659 O O . GLY A 1 209 ? -6.419 10.311 19.550 1.00 67.88 209 GLY A O 1
ATOM 1660 N N . LEU A 1 210 ? -5.552 8.336 18.912 1.00 69.06 210 LEU A N 1
ATOM 1661 C CA . LEU A 1 210 ? -4.167 8.799 18.750 1.00 69.06 210 LEU A CA 1
ATOM 1662 C C . LEU A 1 210 ? -3.974 9.837 17.628 1.00 69.06 210 LEU A C 1
ATOM 1664 O O . LEU A 1 210 ? -2.907 10.432 17.540 1.00 69.06 210 LEU A O 1
ATOM 1668 N N . LEU A 1 211 ? -4.960 10.045 16.746 1.00 63.44 211 LEU A N 1
ATOM 1669 C CA . LEU A 1 211 ? -4.867 11.070 15.697 1.00 63.44 211 LEU A CA 1
ATOM 1670 C C . LEU A 1 211 ? -4.979 12.488 16.268 1.00 63.44 211 LEU A C 1
ATOM 1672 O O . LEU A 1 211 ? -4.386 13.401 15.713 1.00 63.44 211 LEU A O 1
ATOM 1676 N N . GLY A 1 212 ? -5.689 12.659 17.388 1.00 53.22 212 GLY A N 1
ATOM 1677 C CA . GLY A 1 212 ? -5.874 13.961 18.033 1.00 53.22 212 GLY A CA 1
ATOM 1678 C C . GLY A 1 212 ? -4.779 14.349 19.031 1.00 53.22 212 GLY A C 1
ATOM 1679 O O . GLY A 1 212 ? -4.891 15.406 19.642 1.00 53.22 212 GLY A O 1
ATOM 1680 N N . GLU A 1 213 ? -3.768 13.499 19.241 1.00 51.38 213 GLU A N 1
ATOM 1681 C CA . GLU A 1 213 ? -2.739 13.677 20.282 1.00 51.38 213 GLU A CA 1
ATOM 1682 C C . GLU A 1 213 ? -1.342 14.012 19.720 1.00 51.38 213 GLU A C 1
ATOM 1684 O O . GLU A 1 213 ? -0.454 14.364 20.488 1.00 51.38 213 GLU A O 1
ATOM 1689 N N . ASP A 1 214 ? -1.132 13.967 18.396 1.00 49.91 214 ASP A N 1
ATOM 1690 C CA . ASP A 1 214 ? 0.160 14.292 17.752 1.00 49.91 214 ASP A CA 1
ATOM 1691 C C . ASP A 1 214 ? 0.464 15.829 17.729 1.00 49.91 214 ASP A C 1
ATOM 1693 O O . ASP A 1 214 ? 1.395 16.257 17.048 1.00 49.91 214 ASP A O 1
ATOM 1697 N N . ASP A 1 215 ? -0.295 16.661 18.464 1.00 44.19 215 ASP A N 1
ATOM 1698 C CA . ASP A 1 215 ? -0.225 18.142 18.479 1.00 44.19 215 ASP A CA 1
ATOM 1699 C C . ASP A 1 215 ? 0.587 18.758 19.652 1.00 44.19 215 ASP A C 1
ATOM 1701 O O . ASP A 1 215 ? 0.590 19.979 19.823 1.00 44.19 215 ASP A O 1
ATOM 1705 N N . GLU A 1 216 ? 1.316 17.968 20.450 1.00 33.41 216 GLU A N 1
ATOM 1706 C CA . GLU A 1 216 ? 2.166 18.492 21.540 1.00 33.41 216 GLU A CA 1
ATOM 1707 C C . GLU A 1 216 ? 3.622 17.986 21.493 1.00 33.41 216 GLU A C 1
ATOM 1709 O O . GLU A 1 216 ? 4.047 17.257 22.383 1.00 33.41 216 GLU A O 1
ATOM 1714 N N . GLU A 1 217 ? 4.416 18.418 20.503 1.00 32.47 217 GLU A N 1
ATOM 1715 C CA . GLU A 1 217 ? 5.879 18.618 20.662 1.00 32.47 217 GLU A CA 1
ATOM 1716 C C . GLU A 1 217 ? 6.386 19.849 19.892 1.00 32.47 217 GLU A C 1
ATOM 1718 O O . GLU A 1 217 ? 6.161 19.941 18.662 1.00 32.47 217 GLU A O 1
#